Protein AF-A0A813GVD2-F1 (afdb_monomer_lite)

Secondary structure (DSSP, 8-state):
----------------HHHHHHHHHHHTT------------------------------------------------TTTHHHHHHHTTS----------------HHHHHHHHHHHHHHHHHHT-S-HHHHHHHHHHHHHHHHHHHHHHHHHHHHIIIIIIHHHHHHHHHHHHHHHHHHTTT-EEE-TTS-EEEPTT---GGGGGTS-HHHHHHHHT-GGG-HHHHHHHHHHHHHHHHHHHHHHHHHHIIIIIISPB-S-GGGSEEEPSSTT-EEE--B-HHHHHHHIIIIIHHHHHHHHHHHHHHHHHHHHHHHHHHHHHHHHHHHGGG--

pLDDT: mean 77.62, std 21.28, range [33.19, 98.12]

Sequence (333 aa):
MESDDDARCLIQPEAGQADLELAKILHHNSSSKSSSKSSSKSTKSRSKSSKSSSKSSSKSKSSSSNNNNINNNNNNNSYNSKNNELAKILHPDEELDHEAEAFEGSVFTLLMASVVQDLARLTIGTDSKFVRVARLTISMTMVAALMFLQAFLLISVNKLLCESAVERIRELYSDYEVHMYHNHTVQIWTGFQRGIPGYFDATQFNQFGDDDRSLLCQIPLAHVKYISCILVVWTLTCFIELRLIMSQSMQVLVATPTVDSMSQALASTDTPHEVEVVGLTLPVKAVIGLFVLLPRYLVAVSLILLLVYFIFYFTVICSGFIYIAVILSPQCI

Foldseek 3Di:
DDDDDPPPLPPDPDPCPVQVVVVVVVVVPPPDDDDDDDDDDDDDDDDDDDDDDDDDDDDDDDDDDDDDDDDDDDDDCPVVVPVVVVVVVPDPPPVVPPPPPDQDPDLLVVLLVLLLVLQLVCQVVPDDNVVSVVSNVVSLVVLVVVLVVVVVVVVCCVPPVVVVVVVVLQQLVLVVQCQQQVNCWDQGPVRGTHHDPPRGHPVSLVVPDPVSNVVNVPPQVSDPPSVVVVLVVLLVVLVVLVVSLVVVLCCLQPVQAADPDSNPQWDDDPPNPDIDGRHDHPVSNVCCCPSPSVSSVVVSVVSVVVSVVVVVVVCVVVVVVVVVCVVVPPVPD

Structure (mmCIF, N/CA/C/O backbone):
data_AF-A0A813GVD2-F1
#
_entry.id   AF-A0A813GVD2-F1
#
loop_
_atom_site.group_PDB
_atom_site.id
_atom_site.type_symbol
_atom_site.label_atom_id
_atom_site.label_alt_id
_atom_site.label_comp_id
_atom_site.label_asym_id
_atom_site.label_entity_id
_atom_site.label_seq_id
_atom_site.pdbx_PDB_ins_code
_atom_site.Cartn_x
_atom_site.Cartn_y
_atom_site.Cartn_z
_atom_site.occupancy
_atom_site.B_iso_or_equiv
_atom_site.auth_seq_id
_atom_site.auth_comp_id
_atom_site.auth_asym_id
_atom_site.auth_atom_id
_atom_site.pdbx_PDB_model_num
ATOM 1 N N . MET A 1 1 ? 41.729 -22.501 -15.216 1.00 37.75 1 MET A N 1
ATOM 2 C CA . MET A 1 1 ? 41.655 -21.057 -14.904 1.00 37.75 1 MET A CA 1
ATOM 3 C C . MET A 1 1 ? 41.144 -20.443 -16.188 1.00 37.75 1 MET A C 1
ATOM 5 O O . MET A 1 1 ? 41.924 -20.054 -17.040 1.00 37.75 1 MET A O 1
ATOM 9 N N . GLU A 1 2 ? 39.849 -20.629 -16.404 1.00 39.69 2 GLU A N 1
ATOM 10 C CA . GLU A 1 2 ? 39.205 -20.558 -17.713 1.00 39.69 2 GLU A CA 1
ATOM 11 C C . GLU A 1 2 ? 38.073 -19.556 -17.560 1.00 39.69 2 GLU A C 1
ATOM 13 O O . GLU A 1 2 ? 37.236 -19.675 -16.666 1.00 39.69 2 GLU A O 1
ATOM 18 N N . SER A 1 3 ? 38.215 -18.480 -18.317 1.00 49.88 3 SER A N 1
ATOM 19 C CA . SER A 1 3 ? 37.375 -17.301 -18.354 1.00 49.88 3 SER A CA 1
ATOM 20 C C . SER A 1 3 ? 36.251 -17.544 -19.352 1.00 49.88 3 SER A C 1
ATOM 22 O O . SER A 1 3 ? 36.475 -17.384 -20.546 1.00 49.88 3 SER A O 1
ATOM 24 N N . ASP A 1 4 ? 35.077 -17.913 -18.855 1.00 48.28 4 ASP A N 1
ATOM 25 C CA . ASP A 1 4 ? 33.837 -17.979 -19.627 1.00 48.28 4 ASP A CA 1
ATOM 26 C C . ASP A 1 4 ? 32.713 -17.432 -18.748 1.00 48.28 4 ASP A C 1
ATOM 28 O O . ASP A 1 4 ? 32.118 -18.167 -17.974 1.00 48.28 4 ASP A O 1
ATOM 32 N N . ASP A 1 5 ? 32.464 -16.125 -18.836 1.00 42.31 5 ASP A N 1
ATOM 33 C CA . ASP A 1 5 ? 31.239 -15.485 -18.337 1.00 42.31 5 ASP A CA 1
ATOM 34 C C . ASP A 1 5 ? 30.982 -14.187 -19.132 1.00 42.31 5 ASP A C 1
ATOM 36 O O . ASP A 1 5 ? 30.738 -13.109 -18.589 1.00 42.31 5 ASP A O 1
ATOM 40 N N . ASP A 1 6 ? 31.024 -14.284 -20.466 1.00 43.09 6 ASP A N 1
ATOM 41 C CA . ASP A 1 6 ? 30.432 -13.276 -21.350 1.00 43.09 6 ASP A CA 1
ATOM 42 C C . ASP A 1 6 ? 28.908 -13.457 -21.341 1.00 43.09 6 ASP A C 1
ATOM 44 O O . ASP A 1 6 ? 28.297 -14.087 -22.213 1.00 43.09 6 ASP A O 1
ATOM 48 N N . ALA A 1 7 ? 28.275 -12.900 -20.309 1.00 39.91 7 ALA A N 1
ATOM 49 C CA . ALA A 1 7 ? 26.834 -12.732 -20.237 1.00 39.91 7 ALA A CA 1
ATOM 50 C C . ALA A 1 7 ? 26.373 -11.810 -21.380 1.00 39.91 7 ALA A C 1
ATOM 52 O O . ALA A 1 7 ? 26.321 -10.586 -21.259 1.00 39.91 7 ALA A O 1
ATOM 53 N N . ARG A 1 8 ? 26.028 -12.417 -22.521 1.00 38.38 8 ARG A N 1
ATOM 54 C CA . ARG A 1 8 ? 25.359 -11.762 -23.648 1.00 38.38 8 ARG A CA 1
ATOM 55 C C . ARG A 1 8 ? 23.999 -11.220 -23.197 1.00 38.38 8 ARG A C 1
ATOM 57 O O . ARG A 1 8 ? 22.986 -11.912 -23.264 1.00 38.38 8 ARG A O 1
ATOM 64 N N . CYS A 1 9 ? 23.969 -9.959 -22.775 1.00 38.09 9 CYS A N 1
ATOM 65 C CA . CYS A 1 9 ? 22.761 -9.139 -22.702 1.00 38.09 9 CYS A CA 1
ATOM 66 C C . CYS A 1 9 ? 22.293 -8.804 -24.129 1.00 38.09 9 CYS A C 1
ATOM 68 O O . CYS A 1 9 ? 22.505 -7.705 -24.632 1.00 38.09 9 CYS A O 1
ATOM 70 N N . LEU A 1 10 ? 21.669 -9.768 -24.808 1.00 39.69 10 LEU A N 1
ATOM 71 C CA . LEU A 1 10 ? 20.908 -9.514 -26.031 1.00 39.69 10 LEU A CA 1
ATOM 72 C C . LEU A 1 10 ? 19.513 -9.021 -25.638 1.00 39.69 10 LEU A C 1
ATOM 74 O O . LEU A 1 10 ? 18.557 -9.790 -25.574 1.00 39.69 10 LEU A O 1
ATOM 78 N N . ILE A 1 11 ? 19.406 -7.726 -25.348 1.00 42.78 11 ILE A N 1
ATOM 79 C CA . ILE A 1 11 ? 18.119 -7.031 -25.367 1.00 42.78 11 ILE A CA 1
ATOM 80 C C . ILE A 1 11 ? 17.793 -6.807 -26.848 1.00 42.78 11 ILE A C 1
ATOM 82 O O . ILE A 1 11 ? 18.408 -5.963 -27.492 1.00 42.78 11 ILE A O 1
ATOM 86 N N . GLN A 1 12 ? 16.887 -7.608 -27.416 1.00 41.94 12 GLN A N 1
ATOM 87 C CA . GLN A 1 12 ? 16.363 -7.362 -28.763 1.00 41.94 12 GLN A CA 1
ATOM 88 C C . GLN A 1 12 ? 15.388 -6.169 -28.732 1.00 41.94 12 GLN A C 1
ATOM 90 O O . GLN A 1 12 ? 14.408 -6.218 -27.982 1.00 41.94 12 GLN A O 1
ATOM 95 N N . PRO A 1 13 ? 15.605 -5.115 -29.538 1.00 45.34 13 PRO A N 1
ATOM 96 C CA . PRO A 1 13 ? 14.681 -3.995 -29.649 1.00 45.34 13 PRO A CA 1
ATOM 97 C C . PRO A 1 13 ? 13.665 -4.261 -30.775 1.00 45.34 13 PRO A C 1
ATOM 99 O O . PRO A 1 13 ? 13.904 -3.904 -31.920 1.00 45.34 13 PRO A O 1
ATOM 102 N N . GLU A 1 14 ? 12.515 -4.876 -30.477 1.00 50.88 14 GLU A N 1
ATOM 103 C CA . GLU A 1 14 ? 11.427 -5.050 -31.467 1.00 50.88 14 GLU A CA 1
ATOM 104 C C . GLU A 1 14 ? 10.021 -4.784 -30.893 1.00 50.88 14 GLU A C 1
ATOM 106 O O . GLU A 1 14 ? 9.087 -5.565 -31.038 1.00 50.88 14 GLU A O 1
ATOM 111 N N . ALA A 1 15 ? 9.833 -3.628 -30.251 1.00 45.41 15 ALA A N 1
ATOM 112 C CA . ALA A 1 15 ? 8.496 -3.141 -29.874 1.00 45.41 15 ALA A CA 1
ATOM 113 C C . ALA A 1 15 ? 7.948 -2.032 -30.806 1.00 45.41 15 ALA A C 1
ATOM 115 O O . ALA A 1 15 ? 6.896 -1.466 -30.532 1.00 45.41 15 ALA A O 1
ATOM 116 N N . GLY A 1 16 ? 8.643 -1.684 -31.898 1.00 46.75 16 GLY A N 1
ATOM 117 C CA . GLY A 1 16 ? 8.396 -0.432 -32.636 1.00 46.75 16 GLY A CA 1
ATOM 118 C C . GLY A 1 16 ? 7.456 -0.488 -33.847 1.00 46.75 16 GLY A C 1
ATOM 119 O O . GLY A 1 16 ? 7.116 0.562 -34.391 1.00 46.75 16 GLY A O 1
ATOM 120 N N . GLN A 1 17 ? 7.037 -1.665 -34.319 1.00 49.09 17 GLN A N 1
ATOM 121 C CA . GLN A 1 17 ? 6.425 -1.748 -35.655 1.00 49.09 17 GLN A CA 1
ATOM 122 C C . GLN A 1 17 ? 4.948 -1.316 -35.701 1.00 49.09 17 GLN A C 1
ATOM 124 O O . GLN A 1 17 ? 4.494 -0.830 -36.734 1.00 49.09 17 GLN A O 1
ATOM 129 N N . ALA A 1 18 ? 4.222 -1.394 -34.579 1.00 52.88 18 ALA A N 1
ATOM 130 C CA . ALA A 1 18 ? 2.843 -0.901 -34.487 1.00 52.88 18 ALA A CA 1
ATOM 131 C C . ALA A 1 18 ? 2.760 0.638 -34.385 1.00 52.88 18 ALA A C 1
ATOM 133 O O . ALA A 1 18 ? 1.845 1.245 -34.940 1.00 52.88 18 ALA A O 1
ATOM 134 N N . ASP A 1 19 ? 3.745 1.284 -33.753 1.00 52.53 19 ASP A N 1
ATOM 135 C CA . ASP A 1 19 ? 3.788 2.748 -33.615 1.00 52.53 19 ASP A CA 1
ATOM 136 C C . ASP A 1 19 ? 4.267 3.452 -34.901 1.00 52.53 19 ASP A C 1
ATOM 138 O O . ASP A 1 19 ? 3.911 4.606 -35.157 1.00 52.53 19 ASP A O 1
ATOM 142 N N . LEU A 1 20 ? 5.023 2.752 -35.760 1.00 55.00 20 LEU A N 1
ATOM 143 C CA . LEU A 1 20 ? 5.541 3.299 -37.020 1.00 55.00 20 LEU A CA 1
ATOM 144 C C . LEU A 1 20 ? 4.441 3.528 -38.081 1.00 55.00 20 LEU A C 1
ATOM 146 O O . LEU A 1 20 ? 4.529 4.477 -38.863 1.00 55.00 20 LEU A O 1
ATOM 150 N N . GLU A 1 21 ? 3.386 2.705 -38.098 1.00 61.41 21 GLU A N 1
ATOM 151 C CA . GLU A 1 21 ? 2.210 2.896 -38.969 1.00 61.41 21 GLU A CA 1
ATOM 152 C C . GLU A 1 21 ? 1.372 4.111 -38.527 1.00 61.41 21 GLU A C 1
ATOM 154 O O . GLU A 1 21 ? 0.953 4.916 -39.363 1.00 61.41 21 GLU A O 1
ATOM 159 N N . LEU A 1 22 ? 1.215 4.335 -37.216 1.00 56.50 22 LEU A N 1
ATOM 160 C CA . LEU A 1 22 ? 0.490 5.500 -36.693 1.00 56.50 22 LEU A CA 1
ATOM 161 C C . LEU A 1 22 ? 1.243 6.822 -36.936 1.00 56.50 22 LEU A C 1
ATOM 163 O O . LEU A 1 22 ? 0.625 7.851 -37.227 1.00 56.50 22 LEU A O 1
ATOM 167 N N . ALA A 1 23 ? 2.578 6.801 -36.876 1.00 57.56 23 ALA A N 1
ATOM 168 C CA . ALA A 1 23 ? 3.413 7.973 -37.140 1.00 57.56 23 ALA A CA 1
ATOM 169 C C . ALA A 1 23 ? 3.360 8.429 -38.613 1.00 57.56 23 ALA A C 1
ATOM 171 O O . ALA A 1 23 ? 3.368 9.635 -38.883 1.00 57.56 23 ALA A O 1
ATOM 172 N N . LYS A 1 24 ? 3.228 7.498 -39.573 1.00 67.44 24 LYS A N 1
ATOM 173 C CA . LYS A 1 24 ? 3.061 7.835 -41.002 1.00 67.44 24 LYS A CA 1
ATOM 174 C C . LYS A 1 24 ? 1.740 8.555 -41.286 1.00 67.44 24 LYS A C 1
ATOM 176 O O . LYS A 1 24 ? 1.717 9.466 -42.112 1.00 67.44 24 LYS A O 1
ATOM 181 N N . ILE A 1 25 ? 0.666 8.207 -40.574 1.00 61.88 25 ILE A N 1
ATOM 182 C CA . ILE A 1 25 ? -0.648 8.856 -40.727 1.00 61.88 25 ILE A CA 1
ATOM 183 C C . ILE A 1 25 ? -0.626 10.289 -40.166 1.00 61.88 25 ILE A C 1
ATOM 185 O O . ILE A 1 25 ? -1.239 11.192 -40.737 1.00 61.88 25 ILE A O 1
ATOM 189 N N . LEU A 1 26 ? 0.126 10.538 -39.090 1.00 53.72 26 LEU A N 1
ATOM 190 C CA . LEU A 1 26 ? 0.212 11.866 -38.471 1.00 53.72 26 LEU A CA 1
ATOM 191 C C . LEU A 1 26 ? 1.146 12.833 -39.217 1.00 53.72 26 LEU A C 1
ATOM 193 O O . LEU A 1 26 ? 0.861 14.031 -39.265 1.00 53.72 26 LEU A O 1
ATOM 197 N N . HIS A 1 27 ? 2.208 12.340 -39.863 1.00 54.53 27 HIS A N 1
ATOM 198 C CA . HIS A 1 27 ? 3.141 13.192 -40.614 1.00 54.53 27 HIS A CA 1
ATOM 199 C C . HIS A 1 27 ? 2.547 13.806 -41.893 1.00 54.53 27 HIS A C 1
ATOM 201 O O . HIS A 1 27 ? 3.009 14.860 -42.329 1.00 54.53 27 HIS A O 1
ATOM 207 N N . HIS A 1 28 ? 1.491 13.219 -42.468 1.00 56.12 28 HIS A N 1
ATOM 208 C CA . HIS A 1 28 ? 0.807 13.814 -43.623 1.00 56.12 28 HIS A CA 1
ATOM 209 C C . HIS A 1 28 ? -0.047 15.046 -43.243 1.00 56.12 28 HIS A C 1
ATOM 211 O O . HIS A 1 28 ? -0.393 15.848 -44.109 1.00 56.12 28 HIS A O 1
ATOM 217 N N . ASN A 1 29 ? -0.351 15.252 -41.955 1.00 50.03 29 ASN A N 1
ATOM 218 C CA . ASN A 1 29 ? -1.215 16.348 -41.493 1.00 50.03 29 ASN A CA 1
ATOM 219 C C . ASN A 1 29 ? -0.472 17.533 -40.849 1.00 50.03 29 ASN A C 1
ATOM 221 O O . ASN A 1 29 ? -1.095 18.557 -40.580 1.00 50.03 29 ASN A O 1
ATOM 225 N N . SER A 1 30 ? 0.841 17.444 -40.608 1.00 47.41 30 SER A N 1
ATOM 226 C CA . SER A 1 30 ? 1.585 18.457 -39.836 1.00 47.41 30 SER A CA 1
ATOM 227 C C . SER A 1 30 ? 2.468 19.406 -40.664 1.00 47.41 30 SER A C 1
ATOM 229 O O . SER A 1 30 ? 3.090 20.302 -40.095 1.00 47.41 30 SER A O 1
ATOM 231 N N . SER A 1 31 ? 2.467 19.318 -42.002 1.00 43.97 31 SER A N 1
ATOM 232 C CA . SER A 1 31 ? 3.262 20.190 -42.898 1.00 43.97 31 SER A CA 1
ATOM 233 C C . SER A 1 31 ? 2.777 21.657 -42.990 1.00 43.97 31 SER A C 1
ATOM 235 O O . SER A 1 31 ? 3.039 22.355 -43.972 1.00 43.97 31 SER A O 1
ATOM 237 N N . SER A 1 32 ? 2.092 22.177 -41.974 1.00 44.72 32 SER A N 1
ATOM 238 C CA . SER A 1 32 ? 1.684 23.581 -41.922 1.00 44.72 32 SER A CA 1
ATOM 239 C C . SER A 1 32 ? 1.695 24.121 -40.492 1.00 44.72 32 SER A C 1
ATOM 241 O O . SER A 1 32 ? 0.634 24.276 -39.892 1.00 44.72 32 SER A O 1
ATOM 243 N N . LYS A 1 33 ? 2.882 24.416 -39.939 1.00 41.75 33 LYS A N 1
ATOM 244 C CA . LYS A 1 33 ? 3.126 25.610 -39.097 1.00 41.75 33 LYS A CA 1
ATOM 245 C C . LYS A 1 33 ? 4.578 25.706 -38.608 1.00 41.75 33 LYS A C 1
ATOM 247 O O . LYS A 1 33 ? 5.023 25.035 -37.689 1.00 41.75 33 LYS A O 1
ATOM 252 N N . SER A 1 34 ? 5.266 26.612 -39.286 1.00 39.19 34 SER A N 1
ATOM 253 C CA . SER A 1 34 ? 6.394 27.462 -38.900 1.00 39.19 34 SER A CA 1
ATOM 254 C C . SER A 1 34 ? 6.743 27.636 -37.405 1.00 39.19 34 SER A C 1
ATOM 256 O O . SER A 1 34 ? 5.933 28.115 -36.617 1.00 39.19 34 SER A O 1
ATOM 258 N N . SER A 1 35 ? 8.030 27.401 -37.120 1.00 37.53 35 SER A N 1
ATOM 259 C CA . SER A 1 35 ? 9.018 28.287 -36.466 1.00 37.53 35 SER A CA 1
ATOM 260 C C . SER A 1 35 ? 8.677 29.051 -35.173 1.00 37.53 35 SER A C 1
ATOM 262 O O . SER A 1 35 ? 7.920 30.016 -35.212 1.00 37.53 35 SER A O 1
ATOM 264 N N . SER A 1 36 ? 9.477 28.823 -34.120 1.00 35.72 36 SER A N 1
ATOM 265 C CA . SER A 1 36 ? 10.094 29.911 -33.332 1.00 35.72 36 SER A CA 1
ATOM 266 C C . SER A 1 36 ? 11.181 29.420 -32.360 1.00 35.72 36 SER A C 1
ATOM 268 O O . SER A 1 36 ? 10.996 28.455 -31.628 1.00 35.72 36 SER A O 1
ATOM 270 N N . LYS A 1 37 ? 12.302 30.153 -32.372 1.00 38.53 37 LYS A N 1
ATOM 271 C CA . LYS A 1 37 ? 13.500 30.122 -31.508 1.00 38.53 37 LYS A CA 1
ATOM 272 C C . LYS A 1 37 ? 13.218 30.330 -30.008 1.00 38.53 37 LYS A C 1
ATOM 274 O O . LYS A 1 37 ? 12.358 31.139 -29.679 1.00 38.53 37 LYS A O 1
ATOM 279 N N . SER A 1 38 ? 14.088 29.791 -29.139 1.00 33.88 38 SER A N 1
ATOM 280 C CA . SER A 1 38 ? 14.807 30.470 -28.015 1.00 33.88 38 SER A CA 1
ATOM 281 C C . SER A 1 38 ? 15.305 29.413 -26.999 1.00 33.88 38 SER A C 1
ATOM 283 O O . SER A 1 38 ? 14.555 28.518 -26.652 1.00 33.88 38 SER A O 1
ATOM 285 N N . SER A 1 39 ? 16.596 29.274 -26.663 1.00 33.94 39 SER A N 1
ATOM 286 C CA . SER A 1 39 ? 17.553 30.158 -25.958 1.00 33.94 39 SER A CA 1
ATOM 287 C C . SER A 1 39 ? 17.473 30.107 -24.417 1.00 33.94 39 SER A C 1
ATOM 289 O O . SER A 1 39 ? 16.585 30.718 -23.831 1.00 33.94 39 SER A O 1
ATOM 291 N N . SER A 1 40 ? 18.558 29.587 -23.807 1.00 33.19 40 SER A N 1
ATOM 292 C CA . SER A 1 40 ? 19.094 29.846 -22.442 1.00 33.19 40 SER A CA 1
ATOM 293 C C . SER A 1 40 ? 18.323 29.216 -21.258 1.00 33.19 40 SER A C 1
ATOM 295 O O . SER A 1 40 ? 17.121 29.058 -21.340 1.00 33.19 40 SER A O 1
ATOM 297 N N . LYS A 1 41 ? 18.895 28.828 -20.106 1.00 35.16 41 LYS A N 1
ATOM 298 C CA . LYS A 1 41 ? 20.126 29.243 -19.416 1.00 35.16 41 LYS A CA 1
ATOM 299 C C . LYS A 1 41 ? 20.417 28.256 -18.265 1.00 35.16 41 LYS A C 1
ATOM 301 O O . LYS A 1 41 ? 19.510 27.838 -17.555 1.00 35.16 41 LYS A O 1
ATOM 306 N N . SER A 1 42 ? 21.695 27.946 -18.075 1.00 38.41 42 SER A N 1
ATOM 307 C CA . SER A 1 42 ? 22.280 27.197 -16.953 1.00 38.41 42 SER A CA 1
ATOM 308 C C . SER A 1 42 ? 22.217 27.991 -15.637 1.00 38.41 42 SER A C 1
ATOM 310 O O . SER A 1 42 ? 22.575 29.171 -15.626 1.00 38.41 42 SER A O 1
ATOM 312 N N . THR A 1 43 ? 21.851 27.343 -14.520 1.00 34.84 43 THR A N 1
ATOM 313 C CA . THR A 1 43 ? 22.165 27.861 -13.175 1.00 34.84 43 THR A CA 1
ATOM 314 C C . THR A 1 43 ? 22.450 26.743 -12.173 1.00 34.84 43 THR A C 1
ATOM 316 O O . THR A 1 43 ? 21.767 25.729 -12.113 1.00 34.84 43 THR A O 1
ATOM 319 N N . LYS A 1 44 ? 23.512 26.975 -11.401 1.00 42.78 44 LYS A N 1
ATOM 320 C CA . LYS A 1 44 ? 24.249 26.082 -10.505 1.00 42.78 44 LYS A CA 1
ATOM 321 C C . LYS A 1 44 ? 24.002 26.536 -9.059 1.00 42.78 44 LYS A C 1
ATOM 323 O O . LYS A 1 44 ? 24.236 27.704 -8.757 1.00 42.78 44 LYS A O 1
ATOM 328 N N . SER A 1 45 ? 23.604 25.643 -8.153 1.00 37.00 45 SER A N 1
ATOM 329 C CA . SER A 1 45 ? 23.511 25.912 -6.700 1.00 37.00 45 SER A CA 1
ATOM 330 C C . SER A 1 45 ? 23.738 24.605 -5.927 1.00 37.00 45 SER A C 1
ATOM 332 O O . SER A 1 45 ? 22.941 23.686 -6.041 1.00 37.00 45 SER A O 1
ATOM 334 N N . ARG A 1 46 ? 24.922 24.356 -5.352 1.00 36.62 46 ARG A N 1
ATOM 335 C CA . ARG A 1 46 ? 25.451 24.801 -4.040 1.00 36.62 46 ARG A CA 1
ATOM 336 C C . ARG A 1 46 ? 24.691 24.196 -2.847 1.00 36.62 46 ARG A C 1
ATOM 338 O O . ARG A 1 46 ? 23.777 24.806 -2.307 1.00 36.62 46 ARG A O 1
ATOM 345 N N . SER A 1 47 ? 25.147 23.024 -2.409 1.00 35.03 47 SER A N 1
ATOM 346 C CA . SER A 1 47 ? 24.775 22.365 -1.155 1.00 35.03 47 SER A CA 1
ATOM 347 C C . SER A 1 47 ? 25.548 22.957 0.035 1.00 35.03 47 SER A C 1
ATOM 349 O O . SER A 1 47 ? 26.750 23.215 -0.040 1.00 35.03 47 SER A O 1
ATOM 351 N N . LYS A 1 48 ? 24.846 23.190 1.151 1.00 42.44 48 LYS A N 1
ATOM 352 C CA . LYS A 1 48 ? 25.419 23.475 2.476 1.00 42.44 48 LYS A CA 1
ATOM 353 C C . LYS A 1 48 ? 24.989 22.359 3.425 1.00 42.44 48 LYS A C 1
ATOM 355 O O . LYS A 1 48 ? 23.799 22.132 3.602 1.00 42.44 48 LYS A O 1
ATOM 360 N N . SER A 1 49 ? 25.969 21.696 4.033 1.00 37.06 49 SER A N 1
ATOM 361 C CA . SER A 1 49 ? 25.780 20.764 5.143 1.00 37.06 49 SER A CA 1
ATOM 362 C C . SER A 1 49 ? 25.634 21.526 6.460 1.00 37.06 49 SER A C 1
ATOM 364 O O . SER A 1 49 ? 26.427 22.435 6.721 1.00 37.06 49 SER A O 1
ATOM 366 N N . SER A 1 50 ? 24.733 21.093 7.338 1.00 38.44 50 SER A N 1
ATOM 367 C CA . SER A 1 50 ? 24.738 21.497 8.747 1.00 38.44 50 SER A CA 1
ATOM 368 C C . SER A 1 50 ? 24.407 20.323 9.669 1.00 38.44 50 SER A C 1
ATOM 370 O O . SER A 1 50 ? 23.343 19.719 9.584 1.00 38.44 50 SER A O 1
ATOM 372 N N . LYS A 1 51 ? 25.386 20.052 10.537 1.00 40.34 51 LYS A N 1
ATOM 373 C CA . LYS A 1 51 ? 25.401 19.259 11.776 1.00 40.34 51 LYS A CA 1
ATOM 374 C C . LYS A 1 51 ? 24.348 19.700 12.807 1.00 40.34 51 LYS A C 1
ATOM 376 O O . LYS A 1 51 ? 24.235 20.899 13.037 1.00 40.34 51 LYS A O 1
ATOM 381 N N . SER A 1 52 ? 23.802 18.732 13.551 1.00 36.22 52 SER A N 1
ATOM 382 C CA . SER A 1 52 ? 23.614 18.700 15.030 1.00 36.22 52 SER A CA 1
ATOM 383 C C . SER A 1 52 ? 22.797 17.432 15.374 1.00 36.22 52 SER A C 1
ATOM 385 O O . SER A 1 52 ? 21.873 17.108 14.644 1.00 36.22 52 SER A O 1
ATOM 387 N N . SER A 1 53 ? 23.117 16.501 16.285 1.00 38.62 53 SER A N 1
ATOM 388 C CA . SER A 1 53 ? 23.634 16.457 17.669 1.00 38.62 53 SER A CA 1
ATOM 389 C C . SER A 1 53 ? 22.617 16.813 18.768 1.00 38.62 53 SER A C 1
ATOM 391 O O . SER A 1 53 ? 22.422 17.990 19.054 1.00 38.62 53 SER A O 1
ATOM 393 N N . SER A 1 54 ? 22.036 15.791 19.416 1.00 35.34 54 SER A N 1
ATOM 394 C CA . SER A 1 54 ? 21.596 15.688 20.840 1.00 35.34 54 SER A CA 1
ATOM 395 C C . SER A 1 54 ? 20.692 14.438 20.952 1.00 35.34 54 SER A C 1
ATOM 397 O O . SER A 1 54 ? 19.751 14.314 20.186 1.00 35.34 54 SER A O 1
ATOM 399 N N . LYS A 1 55 ? 21.001 13.338 21.658 1.00 40.50 55 LYS A N 1
ATOM 400 C CA . LYS A 1 55 ? 21.221 13.083 23.100 1.00 40.50 55 LYS A CA 1
ATOM 401 C C . LYS A 1 55 ? 20.123 13.647 24.012 1.00 40.50 55 LYS A C 1
ATOM 403 O O . LYS A 1 55 ? 20.216 14.792 24.435 1.00 40.50 55 LYS A O 1
ATOM 408 N N . SER A 1 56 ? 19.196 12.787 24.434 1.00 37.59 56 SER A N 1
ATOM 409 C CA . SER A 1 56 ? 18.599 12.857 25.771 1.00 37.59 56 SER A CA 1
ATOM 410 C C . SER A 1 56 ? 18.058 11.493 26.212 1.00 37.59 56 SER A C 1
ATOM 412 O O . SER A 1 56 ? 17.404 10.759 25.482 1.00 37.59 56 SER A O 1
ATOM 414 N N . SER A 1 57 ? 18.447 11.156 27.431 1.00 41.78 57 SER A N 1
ATOM 415 C CA . SER A 1 57 ? 18.119 9.986 28.229 1.00 41.78 57 SER A CA 1
ATOM 416 C C . SER A 1 57 ? 16.956 10.300 29.165 1.00 41.78 57 SER A C 1
ATOM 418 O O . SER A 1 57 ? 16.961 11.374 29.769 1.00 41.78 57 SER A O 1
ATOM 420 N N . SER A 1 58 ? 16.072 9.345 29.436 1.00 37.97 58 SER A N 1
ATOM 421 C CA . SER A 1 58 ? 15.280 9.366 30.668 1.00 37.97 58 SER A CA 1
ATOM 422 C C . SER A 1 58 ? 14.960 7.953 31.149 1.00 37.97 58 SER A C 1
ATOM 424 O O . SER A 1 58 ? 14.704 7.025 30.391 1.00 37.97 58 SER A O 1
ATOM 426 N N . LYS A 1 59 ? 15.102 7.824 32.463 1.00 43.28 59 LYS A N 1
ATOM 427 C CA . LYS A 1 59 ? 15.161 6.637 33.306 1.00 43.28 59 LYS A CA 1
ATOM 428 C C . LYS A 1 59 ? 14.037 6.826 34.318 1.00 43.28 59 LYS A C 1
ATOM 430 O O . LYS A 1 59 ? 14.031 7.859 34.984 1.00 43.28 59 LYS A O 1
ATOM 435 N N . SER A 1 60 ? 13.134 5.866 34.477 1.00 37.31 60 SER A N 1
ATOM 436 C CA . SER A 1 60 ? 12.137 5.886 35.555 1.00 37.31 60 SER A CA 1
ATOM 437 C C . SER A 1 60 ? 12.032 4.508 36.206 1.00 37.31 60 SER A C 1
ATOM 439 O O . SER A 1 60 ? 11.828 3.487 35.559 1.00 37.31 60 SER A O 1
ATOM 441 N N . LYS A 1 61 ? 12.283 4.528 37.517 1.00 46.12 61 LYS A N 1
ATOM 442 C CA . LYS A 1 61 ? 12.165 3.455 38.508 1.00 46.12 61 LYS A CA 1
ATOM 443 C C . LYS A 1 61 ? 10.792 3.535 39.193 1.00 46.12 61 LYS A C 1
ATOM 445 O O . LYS A 1 61 ? 10.177 4.594 39.147 1.00 46.12 61 LYS A O 1
ATOM 450 N N . SER A 1 62 ? 10.528 2.494 39.996 1.00 36.41 62 SER A N 1
ATOM 451 C CA . SER A 1 62 ? 9.619 2.401 41.160 1.00 36.41 62 SER A CA 1
ATOM 452 C C . SER A 1 62 ? 8.242 1.792 40.840 1.00 36.41 62 SER A C 1
ATOM 454 O O . SER A 1 62 ? 7.688 2.065 39.789 1.00 36.41 62 SER A O 1
ATOM 456 N N . SER A 1 63 ? 7.614 0.956 41.673 1.00 38.50 63 SER A N 1
ATOM 457 C CA . SER A 1 63 ? 7.882 0.541 43.062 1.00 38.50 63 SER A CA 1
ATOM 458 C C . SER A 1 63 ? 6.871 -0.540 43.486 1.00 38.50 63 SER A C 1
ATOM 460 O O . SER A 1 63 ? 5.735 -0.532 43.026 1.00 38.50 63 SER A O 1
ATOM 462 N N . SER A 1 64 ? 7.297 -1.410 44.406 1.00 42.97 64 SER A N 1
ATOM 463 C CA . SER A 1 64 ? 6.529 -2.434 45.132 1.00 42.97 64 SER A CA 1
ATOM 464 C C . SER A 1 64 ? 5.424 -1.908 46.065 1.00 42.97 64 SER A C 1
ATOM 466 O O . SER A 1 64 ? 5.575 -0.836 46.647 1.00 42.97 64 SER A O 1
ATOM 468 N N . SER A 1 65 ? 4.412 -2.749 46.327 1.00 44.19 65 SER A N 1
ATOM 469 C CA . SER A 1 65 ? 3.713 -2.994 47.620 1.00 44.19 65 SER A CA 1
ATOM 470 C C . SER A 1 65 ? 2.719 -4.148 47.376 1.00 44.19 65 SER A C 1
ATOM 472 O O . SER A 1 65 ? 1.911 -4.034 46.467 1.00 44.19 65 SER A O 1
ATOM 474 N N . ASN A 1 66 ? 2.839 -5.365 47.919 1.00 43.22 66 ASN A N 1
ATOM 475 C CA . ASN A 1 66 ? 2.823 -5.845 49.310 1.00 43.22 66 ASN A CA 1
ATOM 476 C C . ASN A 1 66 ? 1.485 -5.588 50.038 1.00 43.22 66 ASN A C 1
ATOM 478 O O . ASN A 1 66 ? 1.271 -4.478 50.515 1.00 43.22 66 ASN A O 1
ATOM 482 N N . ASN A 1 67 ? 0.623 -6.614 50.162 1.00 40.78 67 ASN A N 1
ATOM 483 C CA . ASN A 1 67 ? -0.073 -6.916 51.422 1.00 40.78 67 ASN A CA 1
ATOM 484 C C . ASN A 1 67 ? -0.790 -8.281 51.448 1.00 40.78 67 ASN A C 1
ATOM 486 O O . ASN A 1 67 ? -1.490 -8.666 50.517 1.00 40.78 67 ASN A O 1
ATOM 490 N N . ASN A 1 68 ? -0.598 -8.955 52.583 1.00 50.22 68 ASN A N 1
ATOM 491 C CA . ASN A 1 68 ? -1.133 -10.246 53.018 1.00 50.22 68 ASN A CA 1
ATOM 492 C C . ASN A 1 68 ? -2.538 -10.124 53.646 1.00 50.22 68 ASN A C 1
ATOM 494 O O . ASN A 1 68 ? -2.796 -9.130 54.322 1.00 50.22 68 ASN A O 1
ATOM 498 N N . ASN A 1 69 ? -3.370 -11.173 53.538 1.00 42.81 69 ASN A N 1
ATOM 499 C CA . ASN A 1 69 ? -4.186 -11.783 54.622 1.00 42.81 69 ASN A CA 1
ATOM 500 C C . ASN A 1 69 ? -5.079 -12.894 54.026 1.00 42.81 69 ASN A C 1
ATOM 502 O O . ASN A 1 69 ? -5.887 -12.619 53.150 1.00 42.81 69 ASN A O 1
ATOM 506 N N . ILE A 1 70 ? -4.848 -14.183 54.301 1.00 50.16 70 ILE A N 1
ATOM 507 C CA . ILE A 1 70 ? -5.371 -14.978 55.437 1.00 50.16 70 ILE A CA 1
ATOM 508 C C . ILE A 1 70 ? -6.890 -14.819 55.642 1.00 50.16 70 ILE A C 1
ATOM 510 O O . ILE A 1 70 ? -7.321 -13.853 56.263 1.00 50.16 70 ILE A O 1
ATOM 514 N N . ASN A 1 71 ? -7.684 -15.829 55.253 1.00 43.09 71 ASN A N 1
ATOM 515 C CA . ASN A 1 71 ? -8.458 -16.584 56.247 1.00 43.09 71 ASN A CA 1
ATOM 516 C C . ASN A 1 71 ? -9.053 -17.902 55.730 1.00 43.09 71 ASN A C 1
ATOM 518 O O . ASN A 1 71 ? -9.648 -17.982 54.661 1.00 43.09 71 ASN A O 1
ATOM 522 N N . ASN A 1 72 ? -8.891 -18.910 56.586 1.00 47.03 72 ASN A N 1
ATOM 523 C CA . ASN A 1 72 ? -9.499 -20.231 56.565 1.00 47.03 72 ASN A CA 1
ATOM 524 C C . ASN A 1 72 ? -11.023 -20.177 56.400 1.00 47.03 72 ASN A C 1
ATOM 526 O O . ASN A 1 72 ? -11.691 -19.471 57.154 1.00 47.03 72 ASN A O 1
ATOM 530 N N . ASN A 1 73 ? -11.579 -21.068 55.576 1.00 42.75 73 ASN A N 1
ATOM 531 C CA . ASN A 1 73 ? -12.761 -21.797 56.019 1.00 42.75 73 ASN A CA 1
ATOM 532 C C . ASN A 1 73 ? -12.818 -23.207 55.434 1.00 42.75 73 ASN A C 1
ATOM 534 O O . ASN A 1 73 ? -12.739 -23.433 54.230 1.00 42.75 73 ASN A O 1
ATOM 538 N N . ASN A 1 74 ? -12.898 -24.140 56.371 1.00 47.28 74 ASN A N 1
ATOM 539 C CA . ASN A 1 74 ? -12.763 -25.571 56.218 1.00 47.28 74 ASN A CA 1
ATOM 540 C C . ASN A 1 74 ? -14.152 -26.210 56.093 1.00 47.28 74 ASN A C 1
ATOM 542 O O . ASN A 1 74 ? -15.110 -25.722 56.687 1.00 47.28 74 ASN A O 1
ATOM 546 N N . ASN A 1 75 ? -14.177 -27.376 55.446 1.00 49.47 75 ASN A N 1
ATOM 547 C CA . ASN A 1 75 ? -15.141 -28.464 55.627 1.00 49.47 75 ASN A CA 1
ATOM 548 C C . ASN A 1 75 ? -16.609 -28.191 55.275 1.00 49.47 75 ASN A C 1
ATOM 550 O O . ASN A 1 75 ? -17.343 -27.692 56.118 1.00 49.47 75 ASN A O 1
ATOM 554 N N . ASN A 1 76 ? -17.043 -28.644 54.082 1.00 48.47 76 ASN A N 1
ATOM 555 C CA . ASN A 1 76 ? -18.363 -29.286 53.874 1.00 48.47 76 ASN A CA 1
ATOM 556 C C . ASN A 1 76 ? -18.626 -29.910 52.470 1.00 48.47 76 ASN A C 1
ATOM 558 O O . ASN A 1 76 ? -19.782 -30.106 52.118 1.00 48.47 76 ASN A O 1
ATOM 562 N N . ASN A 1 77 ? -17.622 -30.294 51.660 1.00 51.84 77 ASN A N 1
ATOM 563 C CA . ASN A 1 77 ? -17.879 -30.664 50.243 1.00 51.84 77 ASN A CA 1
ATOM 564 C C . ASN A 1 77 ? -17.659 -32.133 49.818 1.00 51.84 77 ASN A C 1
ATOM 566 O O . ASN A 1 77 ? -17.737 -32.438 48.630 1.00 51.84 77 ASN A O 1
ATOM 570 N N . SER A 1 78 ? -17.457 -33.081 50.738 1.00 49.12 78 SER A N 1
ATOM 571 C CA . SER A 1 78 ? -17.071 -34.457 50.349 1.00 49.12 78 SER A CA 1
ATOM 572 C C . SER A 1 78 ? -18.180 -35.285 49.657 1.00 49.12 78 SER A C 1
ATOM 574 O O . SER A 1 78 ? -17.879 -36.212 48.908 1.00 49.12 78 SER A O 1
ATOM 576 N N . TYR A 1 79 ? -19.465 -34.938 49.816 1.00 50.38 79 TYR A N 1
ATOM 577 C CA . TYR A 1 79 ? -20.577 -35.701 49.215 1.00 50.38 79 TYR A CA 1
ATOM 578 C C . TYR A 1 79 ? -21.099 -35.160 47.870 1.00 50.38 79 TYR A C 1
ATOM 580 O O . TYR A 1 79 ? -21.784 -35.892 47.161 1.00 50.38 79 TYR A O 1
ATOM 588 N N . ASN A 1 80 ? -20.710 -33.946 47.454 1.00 51.69 80 ASN A N 1
ATOM 589 C CA . ASN A 1 80 ? -21.044 -33.409 46.121 1.00 51.69 80 ASN A CA 1
ATOM 590 C C . ASN A 1 80 ? -20.025 -33.790 45.029 1.00 51.69 80 ASN A C 1
ATOM 592 O O . ASN A 1 80 ? -20.286 -33.586 43.846 1.00 51.69 80 ASN A O 1
ATOM 596 N N . SER A 1 81 ? -18.885 -34.385 45.400 1.00 53.06 81 SER A N 1
ATOM 597 C CA . SER A 1 81 ? -17.806 -34.707 44.455 1.00 53.06 81 SER A CA 1
ATOM 598 C C . SER A 1 81 ? -18.164 -35.824 43.467 1.00 53.06 81 SER A C 1
ATOM 600 O O . SER A 1 81 ? -17.723 -35.774 42.327 1.00 53.06 81 SER A O 1
ATOM 602 N N . LYS A 1 82 ? -18.975 -36.815 43.866 1.00 55.72 82 LYS A N 1
ATOM 603 C CA . LYS A 1 82 ? -19.263 -37.995 43.022 1.00 55.72 82 LYS A CA 1
ATOM 604 C C . LYS A 1 82 ? -20.402 -37.787 42.016 1.00 55.72 82 LYS A C 1
ATOM 606 O O . LYS A 1 82 ? -20.410 -38.429 40.973 1.00 55.72 82 LYS A O 1
ATOM 611 N N . ASN A 1 83 ? -21.329 -36.865 42.286 1.00 56.09 83 ASN A N 1
ATOM 612 C CA . ASN A 1 83 ? -22.423 -36.550 41.356 1.00 56.09 83 ASN A CA 1
ATOM 613 C C . ASN A 1 83 ? -21.995 -35.544 40.272 1.00 56.09 83 ASN A C 1
ATOM 615 O O . ASN A 1 83 ? -22.490 -35.623 39.150 1.00 56.09 83 ASN A O 1
ATOM 619 N N . ASN A 1 84 ? -21.026 -34.667 40.562 1.00 56.75 84 ASN A N 1
ATOM 620 C CA . ASN A 1 84 ? -20.405 -33.812 39.543 1.00 56.75 84 ASN A CA 1
ATOM 621 C C . ASN A 1 84 ? -19.508 -34.599 38.578 1.00 56.75 84 ASN A C 1
ATOM 623 O O . ASN A 1 84 ? -19.398 -34.234 37.414 1.00 56.75 84 ASN A O 1
ATOM 627 N N . GLU A 1 85 ? -18.903 -35.698 39.030 1.00 61.50 85 GLU A N 1
ATOM 628 C CA . GLU A 1 85 ? -18.073 -36.551 38.175 1.00 61.50 85 GLU A CA 1
ATOM 629 C C . GLU A 1 85 ? -18.918 -37.327 37.150 1.00 61.50 85 GLU A C 1
ATOM 631 O O . GLU A 1 85 ? -18.517 -37.465 36.000 1.00 61.50 85 GLU A O 1
ATOM 636 N N . LEU A 1 86 ? -20.134 -37.750 37.525 1.00 61.59 86 LEU A N 1
ATOM 637 C CA . LEU A 1 86 ? -21.046 -38.465 36.625 1.00 61.59 86 LEU A CA 1
ATOM 638 C C . LEU A 1 86 ? -21.749 -37.536 35.618 1.00 61.59 86 LEU A C 1
ATOM 640 O O . LEU A 1 86 ? -21.983 -37.936 34.480 1.00 61.59 86 LEU A O 1
ATOM 644 N N . ALA A 1 87 ? -22.036 -36.285 35.998 1.00 58.53 87 ALA A N 1
ATOM 645 C CA . ALA A 1 87 ? -22.552 -35.271 35.073 1.00 58.53 87 ALA A CA 1
ATOM 646 C C . ALA A 1 87 ? -21.502 -34.848 34.027 1.00 58.53 87 ALA A C 1
ATOM 648 O O . ALA A 1 87 ? -21.854 -34.572 32.883 1.00 58.53 87 ALA A O 1
ATOM 649 N N . LYS A 1 88 ? -20.211 -34.884 34.383 1.00 57.41 88 LYS A N 1
ATOM 650 C CA . LYS A 1 88 ? -19.094 -34.580 33.474 1.00 57.41 88 LYS A CA 1
ATOM 651 C C . LYS A 1 88 ? -18.852 -35.660 32.406 1.00 57.41 88 LYS A C 1
ATOM 653 O O . LYS A 1 88 ? -18.177 -35.397 31.422 1.00 57.41 88 LYS A O 1
ATOM 658 N N . ILE A 1 89 ? -19.406 -36.864 32.580 1.00 62.88 89 ILE A N 1
ATOM 659 C CA . ILE A 1 89 ? -19.278 -37.97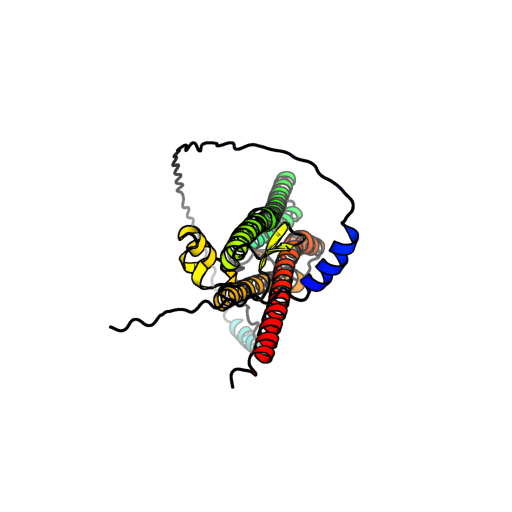7 31.620 1.00 62.88 89 ILE A CA 1
ATOM 660 C C . ILE A 1 89 ? -20.401 -37.953 30.566 1.00 62.88 89 ILE A C 1
ATOM 662 O O . ILE A 1 89 ? -20.241 -38.529 29.492 1.00 62.88 89 ILE A O 1
ATOM 666 N N . LEU A 1 90 ? -21.535 -37.289 30.837 1.00 64.38 90 LEU A N 1
ATOM 667 C CA . LEU A 1 90 ? -22.721 -37.361 29.970 1.00 64.38 90 LEU A CA 1
ATOM 668 C C . LEU A 1 90 ? -22.828 -36.240 28.920 1.00 64.38 90 LEU A C 1
ATOM 670 O O . LEU A 1 90 ? -23.710 -36.307 28.070 1.00 64.38 90 LEU A O 1
ATOM 674 N N . HIS A 1 91 ? -21.923 -35.259 28.935 1.00 58.47 91 HIS A N 1
ATOM 675 C CA . HIS A 1 91 ? -21.762 -34.273 27.865 1.00 58.47 91 HIS A CA 1
ATOM 676 C C . HIS A 1 91 ? -20.301 -34.261 27.400 1.00 58.47 91 HIS A C 1
ATOM 678 O O . HIS A 1 91 ? -19.509 -33.471 27.905 1.00 58.47 91 HIS A O 1
ATOM 684 N N . PRO A 1 92 ? -19.914 -35.120 26.437 1.00 57.16 92 PRO A N 1
ATOM 685 C CA . PRO A 1 92 ? -18.662 -34.985 25.704 1.00 57.16 92 PRO A CA 1
ATOM 686 C C . PRO A 1 92 ? -18.814 -33.912 24.614 1.00 57.16 92 PRO A C 1
ATOM 688 O O . PRO A 1 92 ? -18.301 -34.060 23.507 1.00 57.16 92 PRO A O 1
ATOM 691 N N . ASP A 1 93 ? -19.533 -32.834 24.926 1.00 55.41 93 ASP A N 1
ATOM 692 C CA . ASP A 1 93 ? -19.289 -31.552 24.298 1.00 55.41 93 ASP A CA 1
ATOM 693 C C . ASP A 1 93 ? -18.019 -31.073 24.999 1.00 55.41 93 ASP A C 1
ATOM 695 O O . ASP A 1 93 ? -18.068 -30.346 25.988 1.00 55.41 93 ASP A O 1
ATOM 699 N N . GLU A 1 94 ? -16.880 -31.642 24.592 1.00 58.19 94 GLU A N 1
ATOM 700 C CA . GLU A 1 94 ? -15.565 -31.107 24.905 1.00 58.19 94 GLU A CA 1
ATOM 701 C C . GLU A 1 94 ? -15.604 -29.698 24.323 1.00 58.19 94 GLU A C 1
ATOM 703 O O . GLU A 1 94 ? -15.396 -29.494 23.125 1.00 58.19 94 GLU A O 1
ATOM 708 N N . GLU A 1 95 ? -16.060 -28.763 25.161 1.00 60.47 95 GLU A N 1
ATOM 709 C CA . GLU A 1 95 ? -15.951 -27.328 24.999 1.00 60.47 95 GLU A CA 1
ATOM 710 C C . GLU A 1 95 ? -14.456 -27.142 24.818 1.00 60.47 95 GLU A C 1
ATOM 712 O O . GLU A 1 95 ? -13.669 -27.171 25.763 1.00 60.47 95 GLU A O 1
ATOM 717 N N . LEU A 1 96 ? -14.052 -27.209 23.552 1.00 66.44 96 LEU A N 1
ATOM 718 C CA . LEU A 1 96 ? -12.686 -27.079 23.129 1.00 66.44 96 LEU A CA 1
ATOM 719 C C . LEU A 1 96 ? -12.401 -25.617 23.417 1.00 66.44 96 LEU A C 1
ATOM 721 O O . LEU A 1 96 ? -12.651 -24.779 22.551 1.00 66.44 96 LEU A O 1
ATOM 725 N N . ASP A 1 97 ? -12.009 -25.339 24.664 1.00 60.19 97 ASP A N 1
ATOM 726 C CA . ASP A 1 97 ? -11.645 -24.031 25.178 1.00 60.19 97 ASP A CA 1
ATOM 727 C C . ASP A 1 97 ? -10.577 -23.514 24.226 1.00 60.19 97 ASP A C 1
ATOM 729 O O . ASP A 1 97 ? -9.395 -23.857 24.309 1.00 60.19 97 ASP A O 1
ATOM 733 N N . HIS A 1 98 ? -11.032 -22.780 23.213 1.00 64.38 98 HIS A N 1
ATOM 734 C CA . HIS A 1 98 ? -10.179 -22.110 22.265 1.00 64.38 98 HIS A CA 1
ATOM 735 C C . HIS A 1 98 ? -9.525 -21.016 23.077 1.00 64.38 98 HIS A C 1
ATOM 737 O O . HIS A 1 98 ? -10.097 -19.943 23.264 1.00 64.38 98 HIS A O 1
ATOM 743 N N . GLU A 1 99 ? -8.357 -21.362 23.619 1.00 68.31 99 GLU A N 1
ATOM 744 C CA . GLU A 1 99 ? -7.469 -20.463 24.327 1.00 68.31 99 GLU A CA 1
ATOM 745 C C . GLU A 1 99 ? -7.420 -19.176 23.511 1.00 68.31 99 GLU A C 1
ATOM 747 O O . GLU A 1 99 ? -7.052 -19.200 22.332 1.00 68.31 99 GLU A O 1
ATOM 752 N N . ALA A 1 100 ? -7.953 -18.097 24.094 1.00 68.38 100 ALA A N 1
ATOM 753 C CA . ALA A 1 100 ? -8.234 -16.873 23.368 1.00 68.38 100 ALA A CA 1
ATOM 754 C C . ALA A 1 100 ? -6.949 -16.417 22.678 1.00 68.38 100 ALA A C 1
ATOM 756 O O . ALA A 1 100 ? -5.992 -16.006 23.338 1.00 68.38 100 ALA A O 1
ATOM 757 N N . GLU A 1 101 ? -6.907 -16.552 21.350 1.00 69.50 101 GLU A N 1
ATOM 758 C CA . GLU A 1 101 ? -5.692 -16.295 20.592 1.00 69.50 101 GLU A CA 1
ATOM 759 C C . GLU A 1 101 ? -5.292 -14.839 20.832 1.00 69.50 101 GLU A C 1
ATOM 761 O O . GLU A 1 101 ? -6.046 -13.906 20.526 1.00 69.50 101 GLU A O 1
ATOM 766 N N . ALA A 1 102 ? -4.129 -14.654 21.463 1.00 72.56 102 ALA A N 1
ATOM 767 C CA . ALA A 1 102 ? -3.646 -13.341 21.841 1.00 72.56 102 ALA A CA 1
ATOM 768 C C . ALA A 1 102 ? -3.523 -12.499 20.574 1.00 72.56 102 ALA A C 1
ATOM 770 O O . ALA A 1 102 ? -2.708 -12.764 19.690 1.00 72.56 102 ALA A O 1
ATOM 771 N N . PHE A 1 103 ? -4.378 -11.489 20.488 1.00 73.56 103 PHE A N 1
ATOM 772 C CA . PHE A 1 103 ? -4.503 -10.668 19.303 1.00 73.56 103 PHE A CA 1
ATOM 773 C C . PHE A 1 103 ? -3.148 -10.020 19.004 1.00 73.56 103 PHE A C 1
ATOM 775 O O . PHE A 1 103 ? -2.602 -9.294 19.840 1.00 73.56 103 PHE A O 1
ATOM 782 N N . GLU A 1 104 ? -2.595 -10.284 17.819 1.00 78.25 104 GLU A N 1
ATOM 783 C CA . GLU A 1 104 ? -1.285 -9.760 17.440 1.00 78.25 104 GLU A CA 1
ATOM 784 C C . GLU A 1 104 ? -1.296 -8.229 17.596 1.00 78.25 104 GLU A C 1
ATOM 786 O O . GLU A 1 104 ? -2.231 -7.548 17.144 1.00 78.25 104 GLU A O 1
ATOM 791 N N . GLY A 1 105 ? -0.307 -7.709 18.333 1.00 78.25 105 GLY A N 1
ATOM 792 C CA . GLY A 1 105 ? -0.274 -6.370 18.937 1.00 78.25 105 GLY A CA 1
ATOM 793 C C . GLY A 1 105 ? -0.134 -5.215 17.943 1.00 78.25 105 GLY A C 1
ATOM 794 O O . GLY A 1 105 ? 0.759 -4.380 18.064 1.00 78.25 105 GLY A O 1
ATOM 795 N N . SER A 1 106 ? -1.009 -5.158 16.943 1.00 85.69 106 SER A N 1
ATOM 796 C CA . SER A 1 106 ? -1.064 -4.082 15.969 1.00 85.69 106 SER A CA 1
ATOM 797 C C . SER A 1 106 ? -1.606 -2.801 16.610 1.00 85.69 106 SER A C 1
ATOM 799 O O . SER A 1 106 ? -2.459 -2.832 17.502 1.00 85.69 106 SER A O 1
ATOM 801 N N . VAL A 1 107 ? -1.160 -1.646 16.108 1.00 86.69 107 VAL A N 1
ATOM 802 C CA . VAL A 1 107 ? -1.672 -0.331 16.538 1.00 86.69 107 VAL A CA 1
ATOM 803 C C . VAL A 1 107 ? -3.195 -0.254 16.381 1.00 86.69 107 VAL A C 1
ATOM 805 O O . VAL A 1 107 ? -3.871 0.361 17.200 1.00 86.69 107 VAL A O 1
ATOM 808 N N . PHE A 1 108 ? -3.752 -0.930 15.372 1.00 85.62 108 PHE A N 1
ATOM 809 C CA . PHE A 1 108 ? -5.195 -1.002 15.152 1.00 85.62 108 PHE A CA 1
ATOM 810 C C . PHE A 1 108 ? -5.909 -1.831 16.219 1.00 85.62 108 PHE A C 1
ATOM 812 O O . PHE A 1 108 ? -6.946 -1.401 16.712 1.00 85.62 108 PHE A O 1
ATOM 819 N N . THR A 1 109 ? -5.345 -2.974 16.612 1.00 88.56 109 THR A N 1
ATOM 820 C CA . THR A 1 109 ? -5.854 -3.807 17.711 1.00 88.56 109 THR A CA 1
ATOM 821 C C . THR A 1 109 ? -5.925 -3.006 19.003 1.00 88.56 109 THR A C 1
ATOM 823 O O . THR A 1 109 ? -6.973 -2.941 19.642 1.00 88.56 109 THR A O 1
ATOM 826 N N . LEU A 1 110 ? -4.820 -2.337 19.348 1.00 88.19 110 LEU A N 1
ATOM 827 C CA . LEU A 1 110 ? -4.729 -1.494 20.536 1.00 88.19 110 LEU A CA 1
ATOM 828 C C . LEU A 1 110 ? -5.794 -0.394 20.517 1.00 88.19 110 LEU A C 1
ATOM 830 O O . LEU A 1 110 ? -6.409 -0.082 21.536 1.00 88.19 110 LEU A O 1
ATOM 834 N N . LEU A 1 111 ? -6.031 0.181 19.342 1.00 88.12 111 LEU A N 1
ATOM 835 C CA . LEU A 1 111 ? -6.995 1.249 19.181 1.00 88.12 111 LEU A CA 1
ATOM 836 C C . LEU A 1 111 ? -8.440 0.760 19.270 1.00 88.12 111 LEU A C 1
ATOM 838 O O . LEU A 1 111 ? -9.257 1.406 19.921 1.00 88.12 111 LEU A O 1
ATOM 842 N N . MET A 1 112 ? -8.753 -0.393 18.676 1.00 88.88 112 MET A N 1
ATOM 843 C CA . MET A 1 112 ? -10.058 -1.035 18.834 1.00 88.88 112 MET A CA 1
ATOM 844 C C . MET A 1 112 ? -10.322 -1.364 20.307 1.00 88.88 112 MET A C 1
ATOM 846 O O . MET A 1 112 ? -11.384 -1.015 20.818 1.00 88.88 112 MET A O 1
ATOM 850 N N . ALA A 1 113 ? -9.338 -1.933 21.011 1.00 89.88 113 ALA A N 1
ATOM 851 C CA . ALA A 1 113 ? -9.434 -2.217 22.441 1.00 89.88 113 ALA A CA 1
ATOM 852 C C . ALA A 1 113 ? -9.668 -0.937 23.267 1.00 89.88 113 ALA A C 1
ATOM 854 O O . ALA A 1 113 ? -10.559 -0.906 24.116 1.00 89.88 113 ALA A O 1
ATOM 855 N N . SER A 1 114 ? -8.939 0.146 22.968 1.00 89.81 114 SER A N 1
ATOM 856 C CA . SER A 1 114 ? -9.151 1.471 23.574 1.00 89.81 114 SER A CA 1
ATOM 857 C C . SER A 1 114 ? -10.578 1.976 23.357 1.00 89.81 114 SER A C 1
ATOM 859 O O . SER A 1 114 ? -11.224 2.398 24.315 1.00 89.81 114 SER A O 1
ATOM 861 N N . VAL A 1 115 ? -11.084 1.920 22.123 1.00 90.19 115 VAL A N 1
ATOM 862 C CA . VAL A 1 115 ? -12.426 2.408 21.779 1.00 90.19 115 VAL A CA 1
ATOM 863 C C . VAL A 1 115 ? -13.501 1.592 22.497 1.00 90.19 115 VAL A C 1
ATOM 865 O O . VAL A 1 115 ? -14.397 2.176 23.105 1.00 90.19 115 VAL A O 1
ATOM 868 N N . VAL A 1 116 ? -13.397 0.260 22.486 1.00 91.88 116 VAL A N 1
ATOM 869 C CA . VAL A 1 116 ? -14.339 -0.638 23.175 1.00 91.88 116 VAL A CA 1
ATOM 870 C C . VAL A 1 116 ? -14.333 -0.376 24.682 1.00 91.88 116 VAL A C 1
ATOM 872 O O . VAL A 1 116 ? -15.399 -0.205 25.279 1.00 91.88 116 VAL A O 1
ATOM 875 N N . GLN A 1 117 ? -13.151 -0.266 25.295 1.00 91.38 117 GLN A N 1
ATOM 876 C CA . GLN A 1 117 ? -13.020 -0.028 26.732 1.00 91.38 117 GLN A CA 1
ATOM 877 C C . GLN A 1 117 ? -13.568 1.346 27.146 1.00 91.38 117 GLN A C 1
ATOM 879 O O . GLN A 1 117 ? -14.268 1.456 28.157 1.00 91.38 117 GLN A O 1
ATOM 884 N N . ASP A 1 118 ? -13.277 2.400 26.379 1.00 91.56 118 ASP A N 1
ATOM 885 C CA . ASP A 1 118 ? -13.760 3.749 26.675 1.00 91.56 118 ASP A CA 1
ATOM 886 C C . ASP A 1 118 ? -15.286 3.856 26.496 1.00 91.56 118 ASP A C 1
ATOM 888 O O . ASP A 1 118 ? -15.954 4.495 27.316 1.00 91.56 118 ASP A O 1
ATOM 892 N N . LEU A 1 119 ? -15.859 3.180 25.492 1.00 91.56 119 LEU A N 1
ATOM 893 C CA . LEU A 1 119 ? -17.309 3.108 25.277 1.00 91.56 119 LEU A CA 1
ATOM 894 C C . LEU A 1 119 ? -18.029 2.338 26.391 1.00 91.56 119 LEU A C 1
ATOM 896 O O . LEU A 1 119 ? -19.028 2.828 26.920 1.00 91.56 119 LEU A O 1
ATOM 900 N N . ALA A 1 120 ? -17.511 1.174 26.794 1.00 92.12 120 ALA A N 1
ATOM 901 C CA . ALA A 1 120 ? -18.075 0.398 27.898 1.00 92.12 120 ALA A CA 1
ATOM 902 C C . ALA A 1 120 ? -18.075 1.213 29.196 1.00 92.12 120 ALA A C 1
ATOM 904 O O . ALA A 1 120 ? -19.112 1.379 29.844 1.00 92.12 120 ALA A O 1
ATOM 905 N N . ARG A 1 121 ? -16.944 1.851 29.519 1.00 90.00 121 ARG A N 1
ATOM 906 C CA . ARG A 1 121 ? -16.845 2.740 30.680 1.00 90.00 121 ARG A CA 1
ATOM 907 C C . ARG A 1 121 ? -17.850 3.887 30.598 1.00 90.00 121 ARG A C 1
ATOM 909 O O . ARG A 1 121 ? -18.492 4.182 31.607 1.00 90.00 121 ARG A O 1
ATOM 916 N N . LEU A 1 122 ? -18.009 4.537 29.440 1.00 91.12 122 LEU A N 1
ATOM 917 C CA . LEU A 1 122 ? -18.947 5.654 29.257 1.00 91.12 122 LEU A CA 1
ATOM 918 C C . LEU A 1 122 ? -20.385 5.277 29.648 1.00 91.12 122 LEU A C 1
ATOM 920 O O . LEU A 1 122 ? -21.066 6.095 30.265 1.00 91.12 122 LEU A O 1
ATOM 924 N N . THR A 1 123 ? -20.812 4.044 29.362 1.00 91.94 123 THR A N 1
ATOM 925 C CA . THR A 1 123 ? -22.158 3.566 29.724 1.00 91.94 123 THR A CA 1
ATOM 926 C C . THR A 1 123 ? -22.354 3.296 31.213 1.00 91.94 123 THR A C 1
ATOM 928 O O . THR A 1 123 ? -23.445 3.523 31.724 1.00 91.94 123 THR A O 1
ATOM 931 N N . ILE A 1 124 ? -21.297 2.910 31.935 1.00 91.38 124 ILE A N 1
ATOM 932 C CA . ILE A 1 124 ? -21.348 2.669 33.389 1.00 91.38 124 ILE A CA 1
ATOM 933 C C . ILE A 1 124 ? -21.499 3.992 34.175 1.00 91.38 124 ILE A C 1
ATOM 935 O O . ILE A 1 124 ? -21.909 3.996 35.331 1.00 91.38 124 ILE A O 1
ATOM 939 N N . GLY A 1 125 ? -21.212 5.144 33.554 1.00 88.50 125 GLY A N 1
ATOM 940 C CA . GLY A 1 125 ? -21.491 6.463 34.139 1.00 88.50 125 GLY A CA 1
ATOM 941 C C . GLY A 1 125 ? -20.556 6.888 35.279 1.00 88.50 125 GLY A C 1
ATOM 942 O O . GLY A 1 125 ? -20.848 7.855 35.975 1.00 88.50 125 GLY A O 1
ATOM 943 N N . THR A 1 126 ? -19.428 6.203 35.464 1.00 79.44 126 THR A N 1
ATOM 944 C CA . THR A 1 126 ? -18.578 6.321 36.661 1.00 79.44 126 THR A CA 1
ATOM 945 C C . THR A 1 126 ? -17.606 7.505 36.719 1.00 79.44 126 THR A C 1
ATOM 947 O O . THR A 1 126 ? -16.962 7.656 37.744 1.00 79.44 126 THR A O 1
ATOM 950 N N . ASP A 1 127 ? -17.499 8.376 35.704 1.00 74.75 127 ASP A N 1
ATOM 951 C CA . ASP A 1 127 ? -16.591 9.544 35.742 1.00 74.75 127 ASP A CA 1
ATOM 952 C C . ASP A 1 127 ? -17.046 10.720 34.861 1.00 74.75 127 ASP A C 1
ATOM 954 O O . ASP A 1 127 ? -17.977 10.621 34.056 1.00 74.75 127 ASP A O 1
ATOM 958 N N . SER A 1 128 ? -16.306 11.831 34.971 1.00 89.81 128 SER A N 1
ATOM 959 C CA . SER A 1 128 ? -16.344 12.997 34.082 1.00 89.81 128 SER A CA 1
ATOM 960 C C . SER A 1 128 ? -16.393 12.614 32.589 1.00 89.81 128 SER A C 1
ATOM 962 O O . SER A 1 128 ? -15.390 12.305 31.941 1.00 89.81 128 SER A O 1
ATOM 964 N N . LYS A 1 129 ? -17.602 12.685 32.013 1.00 89.50 129 LYS A N 1
ATOM 965 C CA . LYS A 1 129 ? -17.899 12.339 30.609 1.00 89.50 129 LYS A CA 1
ATOM 966 C C . LYS A 1 129 ? -16.946 13.015 29.616 1.00 89.50 129 LYS A C 1
ATOM 968 O O . LYS A 1 129 ? -16.549 12.405 28.628 1.00 89.50 129 LYS A O 1
ATOM 973 N N . PHE A 1 130 ? -16.543 14.252 29.909 1.00 92.19 130 PHE A N 1
ATOM 974 C CA . PHE A 1 130 ? -15.691 15.056 29.035 1.00 92.19 130 PHE A CA 1
ATOM 975 C C . PHE A 1 130 ? -14.301 14.446 28.812 1.00 92.19 130 PHE A C 1
ATOM 977 O O . PHE A 1 130 ? -13.850 14.364 27.673 1.00 92.19 130 PHE A O 1
ATOM 984 N N . VAL A 1 131 ? -13.641 13.954 29.867 1.00 90.50 131 VAL A N 1
ATOM 985 C CA . VAL A 1 131 ? -12.289 13.372 29.758 1.00 90.50 131 VAL A CA 1
ATOM 986 C C . VAL A 1 131 ? -12.303 12.124 28.871 1.00 90.50 131 VAL A C 1
ATOM 988 O O . VAL A 1 131 ? -11.394 11.912 28.069 1.00 90.50 131 VAL A O 1
ATOM 991 N N . ARG A 1 132 ? -13.365 11.317 28.967 1.00 88.00 132 ARG A N 1
ATOM 992 C CA . ARG A 1 132 ? -13.524 10.088 28.178 1.00 88.00 132 ARG A CA 1
ATOM 993 C C . ARG A 1 132 ? -13.806 10.384 26.705 1.00 88.00 132 ARG A C 1
ATOM 995 O O . ARG A 1 132 ? -13.169 9.798 25.836 1.00 88.00 132 ARG A O 1
ATOM 1002 N N . VAL A 1 133 ? -14.690 11.342 26.419 1.00 90.06 133 VAL A N 1
ATOM 1003 C CA . VAL A 1 133 ? -14.949 11.796 25.040 1.00 90.06 133 VAL A CA 1
ATOM 1004 C C . VAL A 1 133 ? -13.693 12.402 24.410 1.00 90.06 133 VAL A C 1
ATOM 1006 O O . VAL A 1 133 ? -13.408 12.136 23.241 1.00 90.06 133 VAL A O 1
ATOM 1009 N N . ALA A 1 134 ? -12.906 13.166 25.174 1.00 92.88 134 ALA A N 1
ATOM 1010 C CA . ALA A 1 134 ? -11.638 13.709 24.695 1.00 92.88 134 ALA A CA 1
ATOM 1011 C C . ALA A 1 134 ? -10.652 12.591 24.318 1.00 92.88 134 ALA A C 1
ATOM 1013 O O . ALA A 1 134 ? -10.071 12.634 23.236 1.00 92.88 134 ALA A O 1
ATOM 1014 N N . ARG A 1 135 ? -10.516 11.552 25.154 1.00 89.69 135 ARG A N 1
ATOM 1015 C CA . ARG A 1 135 ? -9.665 10.388 24.856 1.00 89.69 135 ARG A CA 1
ATOM 1016 C C . ARG A 1 135 ? -10.114 9.649 23.595 1.00 89.69 135 ARG A C 1
ATOM 1018 O O . ARG A 1 135 ? -9.286 9.398 22.726 1.00 89.69 135 ARG A O 1
ATOM 1025 N N . LEU A 1 136 ? -11.412 9.375 23.461 1.00 89.38 136 LEU A N 1
ATOM 1026 C CA . LEU A 1 136 ? -11.962 8.704 22.281 1.00 89.38 136 LEU A CA 1
ATOM 1027 C C . LEU A 1 136 ? -11.714 9.528 21.010 1.00 89.38 136 LEU A C 1
ATOM 1029 O O . LEU A 1 136 ? -11.296 8.984 19.989 1.00 89.38 136 LEU A O 1
ATOM 1033 N N . THR A 1 137 ? -11.891 10.849 21.090 1.00 90.75 137 THR A N 1
ATOM 1034 C CA . THR A 1 137 ? -11.584 11.770 19.987 1.00 90.75 137 THR A CA 1
ATOM 1035 C C . THR A 1 137 ? -10.100 11.736 19.616 1.00 90.75 137 THR A C 1
ATOM 1037 O O . THR A 1 137 ? -9.778 11.711 18.429 1.00 90.75 137 THR A O 1
ATOM 1040 N N . ILE A 1 138 ? -9.188 11.692 20.595 1.00 91.69 138 ILE A N 1
ATOM 1041 C CA . ILE A 1 138 ? -7.740 11.589 20.348 1.00 91.69 138 ILE A CA 1
ATOM 1042 C C . ILE A 1 138 ? -7.410 10.272 19.638 1.00 91.69 138 ILE A C 1
ATOM 1044 O O . ILE A 1 138 ? -6.729 10.306 18.615 1.00 91.69 138 ILE A O 1
ATOM 1048 N N . SER A 1 139 ? -7.933 9.138 20.116 1.00 89.12 139 SER A N 1
ATOM 1049 C CA . SER A 1 139 ? -7.733 7.836 19.466 1.00 89.12 139 SER A CA 1
ATOM 1050 C C . SER A 1 139 ? -8.263 7.849 18.027 1.00 89.12 139 SER A C 1
ATOM 1052 O O . SER A 1 139 ? -7.540 7.506 17.097 1.00 89.12 139 SER A O 1
ATOM 1054 N N . MET A 1 140 ? -9.484 8.339 17.798 1.00 86.50 140 MET A N 1
ATOM 1055 C CA . MET A 1 140 ? -10.048 8.430 16.444 1.00 86.50 140 MET A CA 1
ATOM 1056 C C . MET A 1 140 ? -9.239 9.356 15.526 1.00 86.50 140 MET A C 1
ATOM 1058 O O . MET A 1 140 ? -8.983 9.017 14.371 1.00 86.50 140 MET A O 1
ATOM 1062 N N . THR A 1 141 ? -8.775 10.495 16.045 1.00 90.38 141 THR A N 1
ATOM 1063 C CA . THR A 1 141 ? -7.908 11.420 15.299 1.00 90.38 141 THR A CA 1
ATOM 1064 C C . THR A 1 141 ? -6.574 10.761 14.957 1.00 90.38 141 THR A C 1
ATOM 1066 O O . THR A 1 141 ? -6.064 10.945 13.854 1.00 90.38 141 THR A O 1
ATOM 1069 N N . MET A 1 142 ? -6.026 9.948 15.863 1.00 90.50 142 MET A N 1
ATOM 1070 C CA . MET A 1 142 ? -4.800 9.190 15.628 1.00 90.50 142 MET A CA 1
ATOM 1071 C C . MET A 1 142 ? -4.975 8.165 14.499 1.00 90.50 142 MET A C 1
ATOM 1073 O O . MET A 1 142 ? -4.118 8.114 13.620 1.00 90.50 142 MET A O 1
ATOM 1077 N N . VAL A 1 143 ? -6.087 7.413 14.446 1.00 86.19 143 VAL A N 1
ATOM 1078 C CA . VAL A 1 143 ? -6.385 6.528 13.294 1.00 86.19 143 VAL A CA 1
ATOM 1079 C C . VAL A 1 143 ? -6.448 7.328 12.009 1.00 86.19 143 VAL A C 1
ATOM 1081 O O . VAL A 1 143 ? -5.791 6.975 11.034 1.00 86.19 143 VAL A O 1
ATOM 1084 N N . ALA A 1 144 ? -7.235 8.404 12.003 1.00 87.88 144 ALA A N 1
ATOM 1085 C CA . ALA A 1 144 ? -7.434 9.214 10.812 1.00 87.88 144 ALA A CA 1
ATOM 1086 C C . ALA A 1 144 ? -6.103 9.784 10.300 1.00 87.88 144 ALA A C 1
ATOM 1088 O O . ALA A 1 144 ? -5.834 9.737 9.101 1.00 87.88 144 ALA A O 1
ATOM 1089 N N . ALA A 1 145 ? -5.235 10.244 11.205 1.00 91.38 145 ALA A N 1
ATOM 1090 C CA . ALA A 1 145 ? -3.901 10.728 10.873 1.00 91.38 145 ALA A CA 1
ATOM 1091 C C . ALA A 1 145 ? -2.998 9.620 10.308 1.00 91.38 145 ALA A C 1
ATOM 1093 O O . ALA A 1 145 ? -2.297 9.857 9.325 1.00 91.38 145 ALA A O 1
ATOM 1094 N N . LEU A 1 146 ? -3.032 8.410 10.876 1.00 89.31 146 LEU A N 1
ATOM 1095 C CA . LEU A 1 146 ? -2.274 7.265 10.360 1.00 89.31 146 LEU A CA 1
ATOM 1096 C C . LEU A 1 146 ? -2.755 6.849 8.965 1.00 89.31 146 LEU A C 1
ATOM 1098 O O . LEU A 1 146 ? -1.932 6.635 8.078 1.00 89.31 146 LEU A O 1
ATOM 1102 N N . MET A 1 147 ? -4.070 6.804 8.742 1.00 87.00 147 MET A N 1
ATOM 1103 C CA . MET A 1 147 ? -4.647 6.503 7.430 1.00 87.00 147 MET A CA 1
ATOM 1104 C C . MET A 1 147 ? -4.291 7.575 6.395 1.00 87.00 147 MET A C 1
ATOM 1106 O O . MET A 1 147 ? -3.901 7.253 5.273 1.00 87.00 147 MET A O 1
ATOM 1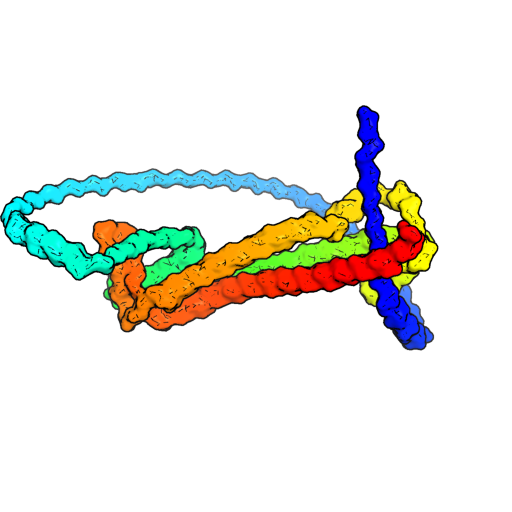110 N N . PHE A 1 148 ? -4.373 8.853 6.776 1.00 90.69 148 PHE A N 1
ATOM 1111 C CA . PHE A 1 148 ? -3.956 9.962 5.923 1.00 90.69 148 PHE A CA 1
ATOM 1112 C C . PHE A 1 148 ? -2.470 9.866 5.569 1.00 90.69 148 PHE A C 1
ATOM 1114 O O . PHE A 1 148 ? -2.111 10.012 4.404 1.00 90.69 148 PHE A O 1
ATOM 1121 N N . LEU A 1 149 ? -1.611 9.569 6.547 1.00 91.62 149 LEU A N 1
ATOM 1122 C CA . LEU A 1 149 ? -0.178 9.406 6.328 1.00 91.62 149 LEU A CA 1
ATOM 1123 C C . LEU A 1 149 ? 0.116 8.244 5.373 1.00 91.62 149 LEU A C 1
ATOM 1125 O O . LEU A 1 149 ? 0.915 8.406 4.456 1.00 91.62 149 LEU A O 1
ATOM 1129 N N . GLN A 1 150 ? -0.548 7.099 5.542 1.00 88.25 150 GLN A N 1
ATOM 1130 C CA . GLN A 1 150 ? -0.406 5.956 4.637 1.00 88.25 150 GLN A CA 1
ATOM 1131 C C . GLN A 1 150 ? -0.805 6.318 3.201 1.00 88.25 150 GLN A C 1
ATOM 1133 O O . GLN A 1 150 ? -0.041 6.066 2.268 1.00 88.25 150 GLN A O 1
ATOM 1138 N N . ALA A 1 151 ? -1.961 6.962 3.018 1.00 85.38 151 ALA A N 1
ATOM 1139 C CA . ALA A 1 151 ? -2.418 7.405 1.703 1.00 85.38 151 ALA A CA 1
ATOM 1140 C C . ALA A 1 151 ? -1.466 8.443 1.085 1.00 85.38 151 ALA A C 1
ATOM 1142 O O . ALA A 1 151 ? -1.106 8.344 -0.088 1.00 85.38 151 ALA A O 1
ATOM 1143 N N . PHE A 1 152 ? -1.010 9.410 1.883 1.00 92.38 152 PHE A N 1
ATOM 1144 C CA . PHE A 1 152 ? -0.062 10.434 1.461 1.00 92.38 152 PHE A CA 1
ATOM 1145 C C . PHE A 1 152 ? 1.270 9.829 1.013 1.00 92.38 152 PHE A C 1
ATOM 1147 O O . PHE A 1 152 ? 1.792 10.219 -0.032 1.00 92.38 152 PHE A O 1
ATOM 1154 N N . LEU A 1 153 ? 1.807 8.864 1.764 1.00 89.81 153 LEU A N 1
ATOM 1155 C CA . LEU A 1 153 ? 3.038 8.166 1.402 1.00 89.81 153 LEU A CA 1
ATOM 1156 C C . LEU A 1 153 ? 2.867 7.380 0.102 1.00 89.81 153 LEU A C 1
ATOM 1158 O O . LEU A 1 153 ? 3.724 7.482 -0.770 1.00 89.81 153 LEU A O 1
ATOM 1162 N N . LEU A 1 154 ? 1.751 6.669 -0.073 1.00 86.38 154 LEU A N 1
ATOM 1163 C CA . LEU A 1 154 ? 1.475 5.914 -1.297 1.00 86.38 154 LEU A CA 1
ATOM 1164 C C . LEU A 1 154 ? 1.415 6.841 -2.522 1.00 86.38 154 LEU A C 1
ATOM 1166 O O . LEU A 1 154 ? 2.075 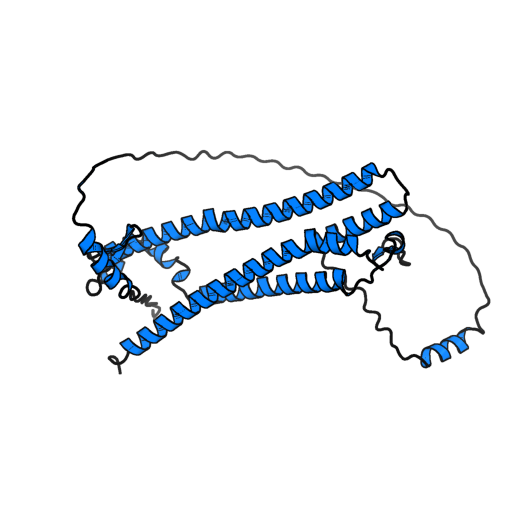6.586 -3.531 1.00 86.38 154 LEU A O 1
ATOM 1170 N N . ILE A 1 155 ? 0.690 7.959 -2.417 1.00 87.94 155 ILE A N 1
ATOM 1171 C CA . ILE A 1 155 ? 0.600 8.961 -3.489 1.00 87.94 155 ILE A CA 1
ATOM 1172 C C . ILE A 1 155 ? 1.969 9.593 -3.766 1.00 87.94 155 ILE A C 1
ATOM 1174 O O . ILE A 1 155 ? 2.344 9.760 -4.926 1.00 87.94 155 ILE A O 1
ATOM 1178 N N . SER A 1 156 ? 2.724 9.929 -2.718 1.00 90.81 156 SER A N 1
ATOM 1179 C CA . SER A 1 156 ? 4.035 10.573 -2.840 1.00 90.81 156 SER A CA 1
ATOM 1180 C C . SER A 1 156 ? 5.065 9.654 -3.484 1.00 90.81 156 SER A C 1
ATOM 1182 O O . SER A 1 156 ? 5.814 10.104 -4.342 1.00 90.81 156 SER A O 1
ATOM 1184 N N . VAL A 1 157 ? 5.090 8.369 -3.125 1.00 89.44 157 VAL A N 1
ATOM 1185 C CA . VAL A 1 157 ? 5.971 7.382 -3.764 1.00 89.44 157 VAL A CA 1
ATOM 1186 C C . VAL A 1 157 ? 5.640 7.270 -5.250 1.00 89.44 157 VAL A C 1
ATOM 1188 O O . VAL A 1 157 ? 6.542 7.360 -6.079 1.00 89.44 157 VAL A O 1
ATOM 1191 N N . ASN A 1 158 ? 4.355 7.161 -5.598 1.00 86.06 158 ASN A N 1
ATOM 1192 C CA . ASN A 1 158 ? 3.946 7.036 -6.994 1.00 86.06 158 ASN A CA 1
ATOM 1193 C C . ASN A 1 158 ? 4.302 8.290 -7.814 1.00 86.06 158 ASN A C 1
ATOM 1195 O O . ASN A 1 158 ? 4.941 8.199 -8.856 1.00 86.06 158 ASN A O 1
ATOM 1199 N N . LYS A 1 159 ? 3.960 9.484 -7.321 1.00 90.88 159 LYS A N 1
ATOM 1200 C CA . LYS A 1 159 ? 4.204 10.719 -8.075 1.00 90.88 159 LYS A CA 1
ATOM 1201 C C . LYS A 1 159 ? 5.656 11.176 -8.056 1.00 90.88 159 LYS A C 1
ATOM 1203 O O . LYS A 1 159 ? 6.188 11.556 -9.085 1.00 90.88 159 LYS A O 1
ATOM 1208 N N . LEU A 1 160 ? 6.306 11.183 -6.896 1.00 91.50 160 LEU A N 1
ATOM 1209 C CA . LEU A 1 160 ? 7.628 11.803 -6.766 1.00 91.50 160 LEU A CA 1
ATOM 1210 C C . LEU A 1 160 ? 8.755 10.841 -7.128 1.00 91.50 160 LEU A C 1
ATOM 1212 O O . LEU A 1 160 ? 9.735 11.262 -7.735 1.00 91.50 160 LEU A O 1
ATOM 1216 N N . LEU A 1 161 ? 8.637 9.565 -6.748 1.00 90.62 161 LEU A N 1
ATOM 1217 C CA . LEU A 1 161 ? 9.703 8.594 -6.989 1.00 90.62 161 LEU A CA 1
ATOM 1218 C C . LEU A 1 161 ? 9.515 7.882 -8.324 1.00 90.62 161 LEU A C 1
ATOM 1220 O O . LEU A 1 161 ? 10.468 7.809 -9.095 1.00 90.62 161 LEU A O 1
ATOM 1224 N N . CYS A 1 162 ? 8.312 7.381 -8.623 1.00 90.12 162 CYS A N 1
ATOM 1225 C CA . CYS A 1 162 ? 8.119 6.598 -9.843 1.00 90.12 162 CYS A CA 1
ATOM 1226 C C . CYS A 1 162 ? 8.173 7.467 -11.105 1.00 90.12 162 CYS A C 1
ATOM 1228 O O . CYS A 1 162 ? 8.887 7.093 -12.031 1.00 90.12 162 CYS A O 1
ATOM 1230 N N . GLU A 1 163 ? 7.500 8.625 -11.155 1.00 91.19 163 GLU A N 1
ATOM 1231 C CA . GLU A 1 163 ? 7.527 9.476 -12.361 1.00 91.19 163 GLU A CA 1
ATOM 1232 C C . GLU A 1 163 ? 8.949 9.963 -12.677 1.00 91.19 163 GLU A C 1
ATOM 1234 O O . GLU A 1 163 ? 9.421 9.776 -13.798 1.00 91.19 163 GLU A O 1
ATOM 1239 N N . SER A 1 164 ? 9.672 10.480 -11.675 1.00 92.75 164 SER A N 1
ATOM 1240 C CA . SER A 1 164 ? 11.046 10.968 -11.859 1.00 92.75 164 SER A CA 1
ATOM 1241 C C . SER A 1 164 ? 12.026 9.852 -12.241 1.00 92.75 164 SER A C 1
ATOM 1243 O O . SER A 1 164 ? 12.864 10.039 -13.125 1.00 92.75 164 SER A O 1
ATOM 1245 N N . ALA A 1 165 ? 11.920 8.669 -11.623 1.00 92.62 165 ALA A N 1
ATOM 1246 C CA . ALA A 1 165 ? 12.767 7.534 -11.985 1.00 92.62 165 ALA A CA 1
ATOM 1247 C C . ALA A 1 165 ? 12.483 7.045 -13.413 1.00 92.62 165 ALA A C 1
ATOM 1249 O O . ALA A 1 165 ? 13.415 6.738 -14.155 1.00 92.62 165 ALA A O 1
ATOM 1250 N N . VAL A 1 166 ? 11.209 6.997 -13.813 1.00 91.81 166 VAL A N 1
ATOM 1251 C CA . VAL A 1 166 ? 10.803 6.578 -15.159 1.00 91.81 166 VAL A CA 1
ATOM 1252 C C . VAL A 1 166 ? 11.274 7.576 -16.214 1.00 91.81 166 VAL A C 1
ATOM 1254 O O . VAL A 1 166 ? 11.762 7.151 -17.257 1.00 91.81 166 VAL A O 1
ATOM 1257 N N . GLU A 1 167 ? 11.159 8.880 -15.961 1.00 94.25 167 GLU A N 1
ATOM 1258 C CA . GLU A 1 167 ? 11.653 9.919 -16.871 1.00 94.25 167 GLU A CA 1
ATOM 1259 C C . GLU A 1 167 ? 13.165 9.800 -17.076 1.00 94.25 167 GLU A C 1
ATOM 1261 O O . GLU A 1 167 ? 13.613 9.659 -18.212 1.00 94.25 167 GLU A O 1
ATOM 1266 N N . ARG A 1 168 ? 13.937 9.690 -15.989 1.00 94.25 168 ARG A N 1
ATOM 1267 C CA . ARG A 1 168 ? 15.394 9.514 -16.064 1.00 94.25 168 ARG A CA 1
ATOM 1268 C C . ARG A 1 168 ? 15.803 8.250 -16.827 1.00 94.25 168 ARG A C 1
ATOM 1270 O O . ARG A 1 168 ? 16.758 8.278 -17.597 1.00 94.25 168 ARG A O 1
ATOM 1277 N N . ILE A 1 169 ? 15.099 7.134 -16.621 1.00 94.44 169 ILE A N 1
ATOM 1278 C CA . ILE A 1 169 ? 15.360 5.889 -17.364 1.00 94.44 169 ILE A CA 1
ATOM 1279 C C . ILE A 1 169 ? 15.035 6.069 -18.853 1.00 94.44 169 ILE A C 1
ATOM 1281 O O . ILE A 1 169 ? 15.766 5.564 -19.701 1.00 94.44 169 ILE A O 1
ATOM 1285 N N . ARG A 1 170 ? 13.957 6.788 -19.190 1.00 95.06 170 ARG A N 1
ATOM 1286 C CA . ARG A 1 170 ? 13.580 7.062 -20.585 1.00 95.06 170 ARG A CA 1
ATOM 1287 C C . ARG A 1 170 ? 14.582 7.968 -21.290 1.00 95.06 170 ARG A C 1
ATOM 1289 O O . ARG A 1 170 ? 14.881 7.698 -22.448 1.00 95.06 170 ARG A O 1
ATOM 1296 N N . GLU A 1 171 ? 15.094 8.990 -20.610 1.00 96.25 171 GLU A N 1
ATOM 1297 C CA . GLU A 1 171 ? 16.166 9.854 -21.119 1.00 96.25 171 GLU A CA 1
ATOM 1298 C C . GLU A 1 171 ? 17.436 9.042 -21.386 1.00 96.25 171 GLU A C 1
ATOM 1300 O O . GLU A 1 171 ? 17.903 9.005 -22.521 1.00 96.25 171 GLU A O 1
ATOM 1305 N N . LEU A 1 172 ? 17.912 8.282 -20.392 1.00 96.00 172 LEU A N 1
ATOM 1306 C CA . LEU A 1 172 ? 19.103 7.437 -20.532 1.00 96.00 172 LEU A CA 1
ATOM 1307 C C . LEU A 1 172 ? 18.964 6.429 -21.685 1.00 96.00 172 LEU A C 1
ATOM 1309 O O . LEU A 1 172 ? 19.895 6.220 -22.459 1.00 96.00 172 LEU A O 1
ATOM 1313 N N . TYR A 1 173 ? 17.787 5.815 -21.822 1.00 95.44 173 TYR A N 1
ATOM 1314 C CA . TYR A 1 173 ? 17.515 4.876 -22.906 1.00 95.44 173 TYR A CA 1
ATOM 1315 C C . TYR A 1 173 ? 17.398 5.576 -24.273 1.00 95.44 173 TYR A C 1
ATOM 1317 O O . TYR A 1 173 ? 17.786 5.013 -25.291 1.00 95.44 173 TYR A O 1
ATOM 1325 N N . SER A 1 174 ? 16.883 6.808 -24.314 1.00 96.81 174 SER A N 1
ATOM 1326 C CA . SER A 1 174 ? 16.850 7.629 -25.530 1.00 96.81 174 SER A CA 1
ATOM 1327 C C . SER A 1 174 ? 18.265 7.968 -26.005 1.00 96.81 174 SER A C 1
ATOM 1329 O O . SER A 1 174 ? 18.551 7.834 -27.192 1.00 96.81 174 SER A O 1
ATOM 1331 N N . ASP A 1 175 ? 19.157 8.354 -25.093 1.00 96.88 175 ASP A N 1
ATOM 1332 C CA . ASP A 1 175 ? 20.559 8.650 -25.412 1.00 96.88 175 ASP A CA 1
ATOM 1333 C C . ASP A 1 175 ? 21.305 7.395 -25.882 1.00 96.88 175 ASP A C 1
ATOM 1335 O O . ASP A 1 175 ? 22.055 7.435 -26.861 1.00 96.88 175 ASP A O 1
ATOM 1339 N N . TYR A 1 176 ? 21.030 6.256 -25.240 1.00 96.81 176 TYR A N 1
ATOM 1340 C CA . TYR A 1 176 ? 21.516 4.948 -25.671 1.00 96.81 176 TYR A CA 1
ATOM 1341 C C . TYR A 1 176 ? 21.081 4.614 -27.108 1.00 96.81 176 TYR A C 1
ATOM 1343 O O . TYR A 1 176 ? 21.921 4.247 -27.928 1.00 96.81 176 TYR A O 1
ATOM 1351 N N . GLU A 1 177 ? 19.801 4.783 -27.451 1.00 97.31 177 GLU A N 1
ATOM 1352 C CA . GLU A 1 177 ? 19.283 4.534 -28.805 1.00 97.31 177 GLU A CA 1
ATOM 1353 C C . GLU A 1 177 ? 19.939 5.461 -29.845 1.00 97.31 177 GLU A C 1
ATOM 1355 O O . GLU A 1 177 ? 20.367 5.011 -30.905 1.00 97.31 177 GLU A O 1
ATOM 1360 N N . VAL A 1 178 ? 20.105 6.752 -29.544 1.00 97.81 178 VAL A N 1
ATOM 1361 C CA . VAL A 1 178 ? 20.801 7.684 -30.453 1.00 97.81 178 VAL A CA 1
ATOM 1362 C C . VAL A 1 178 ? 22.236 7.230 -30.726 1.00 97.81 178 VAL A C 1
ATOM 1364 O O . VAL A 1 178 ? 22.691 7.281 -31.874 1.00 97.81 178 VAL A O 1
ATOM 1367 N N . HIS A 1 179 ? 22.926 6.746 -29.690 1.00 97.56 179 HIS A N 1
ATOM 1368 C CA . HIS A 1 179 ? 24.299 6.268 -29.791 1.00 97.56 179 HIS A CA 1
ATOM 1369 C C . HIS A 1 179 ? 24.415 4.946 -30.569 1.00 97.56 179 HIS A C 1
ATOM 1371 O O . HIS A 1 179 ? 25.248 4.842 -31.466 1.00 97.56 179 HIS A O 1
ATOM 1377 N N . MET A 1 180 ? 23.557 3.958 -30.290 1.00 97.69 180 MET A N 1
ATOM 1378 C CA . MET A 1 180 ? 23.588 2.642 -30.955 1.00 97.69 180 MET A CA 1
ATOM 1379 C C . MET A 1 180 ? 23.239 2.689 -32.446 1.00 97.69 180 MET A C 1
ATOM 1381 O O . MET A 1 180 ? 23.684 1.832 -33.207 1.00 97.69 180 MET A O 1
ATOM 1385 N N . TYR A 1 181 ? 22.418 3.657 -32.862 1.00 98.12 181 TYR A N 1
ATOM 1386 C CA . TYR A 1 181 ? 21.899 3.747 -34.229 1.00 98.12 181 TYR A CA 1
ATOM 1387 C C . TYR A 1 181 ? 22.601 4.819 -35.074 1.00 98.12 181 TYR A C 1
ATOM 1389 O O . TYR A 1 181 ? 22.110 5.178 -36.143 1.00 98.12 181 TYR A O 1
ATOM 1397 N N . HIS A 1 182 ? 23.740 5.372 -34.638 1.00 96.94 182 HIS A N 1
ATOM 1398 C CA . HIS A 1 182 ? 24.467 6.417 -35.383 1.00 96.94 182 HIS A CA 1
ATOM 1399 C C . HIS A 1 182 ? 23.582 7.624 -35.757 1.00 96.94 182 HIS A C 1
ATOM 1401 O O . HIS A 1 182 ? 23.629 8.112 -36.885 1.00 96.94 182 HIS A O 1
ATOM 1407 N N . ASN A 1 183 ? 22.734 8.092 -34.834 1.00 95.94 183 ASN A N 1
ATOM 1408 C CA . ASN A 1 183 ? 21.694 9.111 -35.067 1.00 95.94 183 ASN A CA 1
ATOM 1409 C C . ASN A 1 183 ? 20.566 8.722 -36.051 1.00 95.94 183 ASN A C 1
ATOM 1411 O O . ASN A 1 183 ? 19.722 9.565 -36.360 1.00 95.94 183 ASN A O 1
ATOM 1415 N N . HIS A 1 184 ? 20.475 7.468 -36.506 1.00 97.94 184 HIS A N 1
ATOM 1416 C CA . HIS A 1 184 ? 19.330 6.955 -37.273 1.00 97.94 184 HIS A CA 1
ATOM 1417 C C . HIS A 1 184 ? 18.169 6.624 -36.329 1.00 97.94 184 HIS A C 1
ATOM 1419 O O . HIS A 1 184 ? 17.793 5.468 -36.128 1.00 97.94 184 HIS A O 1
ATOM 1425 N N . THR A 1 185 ? 17.616 7.673 -35.726 1.00 97.69 185 THR A N 1
ATOM 1426 C CA . THR A 1 185 ? 16.505 7.594 -34.777 1.00 97.69 185 THR A CA 1
ATOM 1427 C C . THR A 1 185 ? 15.336 8.461 -35.231 1.00 97.69 185 THR A C 1
ATOM 1429 O O . THR A 1 185 ? 15.513 9.446 -35.949 1.00 97.69 185 THR A O 1
ATOM 1432 N N . VAL A 1 186 ? 14.129 8.079 -34.827 1.00 97.12 186 VAL A N 1
ATOM 1433 C CA . VAL A 1 186 ? 12.905 8.861 -34.988 1.00 97.12 186 VAL A CA 1
ATOM 1434 C C . VAL A 1 186 ? 12.398 9.298 -33.622 1.00 97.12 186 VAL A C 1
ATOM 1436 O O . VAL A 1 186 ? 12.357 8.513 -32.672 1.00 97.12 186 VAL A O 1
ATOM 1439 N N . GLN A 1 187 ? 11.979 10.556 -33.530 1.00 97.25 187 GLN A N 1
ATOM 1440 C CA . GLN A 1 187 ? 11.383 11.080 -32.314 1.00 97.25 187 GLN A CA 1
ATOM 1441 C C . GLN A 1 187 ? 9.919 10.641 -32.245 1.00 97.25 187 GLN A C 1
ATOM 1443 O O . GLN A 1 187 ? 9.125 10.954 -33.133 1.00 97.25 187 GLN A O 1
ATOM 1448 N N . ILE A 1 188 ? 9.552 9.916 -31.190 1.00 94.94 188 ILE A N 1
ATOM 1449 C CA . ILE A 1 188 ? 8.154 9.566 -30.919 1.00 94.94 188 ILE A CA 1
ATOM 1450 C C . ILE A 1 188 ? 7.407 10.757 -30.307 1.00 94.94 188 ILE A C 1
ATOM 1452 O O . ILE A 1 188 ? 8.008 11.719 -29.832 1.00 94.94 188 ILE A O 1
ATOM 1456 N N . TRP A 1 189 ? 6.074 10.691 -30.283 1.00 95.38 189 TRP A N 1
ATOM 1457 C CA . TRP A 1 189 ? 5.201 11.759 -29.773 1.00 95.38 189 TRP A CA 1
ATOM 1458 C C . TRP A 1 189 ? 5.488 12.167 -28.317 1.00 95.38 189 TRP A C 1
ATOM 1460 O O . TRP A 1 189 ? 5.178 13.286 -27.921 1.00 95.38 189 TRP A O 1
ATOM 1470 N N . THR A 1 190 ? 6.105 11.286 -27.526 1.00 92.50 190 THR A N 1
ATOM 1471 C CA . THR A 1 190 ? 6.546 11.577 -26.153 1.00 92.50 190 THR A CA 1
ATOM 1472 C C . THR A 1 190 ? 7.819 12.426 -26.090 1.00 92.50 190 THR A C 1
ATOM 1474 O O . THR A 1 190 ? 8.255 12.771 -25.000 1.00 92.50 190 THR A O 1
ATOM 1477 N N . GLY A 1 191 ? 8.458 12.709 -27.227 1.00 95.50 191 GLY A N 1
ATOM 1478 C CA . GLY A 1 191 ? 9.697 13.477 -27.321 1.00 95.50 191 GLY A CA 1
ATOM 1479 C C . GLY A 1 191 ? 10.990 12.659 -27.210 1.00 95.50 191 GLY A C 1
ATOM 1480 O O . GLY A 1 191 ? 12.058 13.231 -27.409 1.00 95.50 191 GLY A O 1
ATOM 1481 N N . PHE A 1 192 ? 10.913 11.349 -26.956 1.00 96.81 192 PHE A N 1
ATOM 1482 C CA . PHE A 1 192 ? 12.080 10.456 -26.867 1.00 96.81 192 PHE A CA 1
ATOM 1483 C C . PHE A 1 192 ? 12.476 9.914 -28.246 1.00 96.81 192 PHE A C 1
ATOM 1485 O O . PHE A 1 192 ? 11.634 9.814 -29.139 1.00 96.81 192 PHE A O 1
ATOM 1492 N N . GLN A 1 193 ? 13.745 9.554 -28.421 1.00 97.56 193 GLN A N 1
ATOM 1493 C CA . GLN A 1 193 ? 14.261 8.973 -29.661 1.00 97.56 193 GLN A CA 1
ATOM 1494 C C . GLN A 1 193 ? 14.125 7.441 -29.653 1.00 97.56 193 GLN A C 1
ATOM 1496 O O . GLN A 1 193 ? 14.228 6.785 -28.608 1.00 97.56 193 GLN A O 1
ATOM 1501 N N . ARG A 1 194 ? 13.860 6.867 -30.830 1.00 96.94 194 ARG A N 1
ATOM 1502 C CA . ARG A 1 194 ? 13.781 5.419 -31.077 1.00 96.94 194 ARG A CA 1
ATOM 1503 C C . ARG A 1 194 ? 14.545 5.056 -32.342 1.00 96.94 194 ARG A C 1
ATOM 1505 O O . ARG A 1 194 ? 14.389 5.727 -33.357 1.00 96.94 194 ARG A O 1
ATOM 1512 N N . GLY A 1 195 ? 15.352 4.008 -32.285 1.00 96.88 195 GLY A N 1
ATOM 1513 C CA . GLY A 1 195 ? 16.143 3.507 -33.397 1.00 96.88 195 GLY A CA 1
ATOM 1514 C C . GLY A 1 195 ? 15.297 3.018 -34.563 1.00 96.88 195 GLY A C 1
ATOM 1515 O O . GLY A 1 195 ? 14.229 2.428 -34.389 1.00 96.88 195 GLY A O 1
ATOM 1516 N N . ILE A 1 196 ? 15.785 3.280 -35.774 1.00 96.25 196 ILE A N 1
ATOM 1517 C CA . ILE A 1 196 ? 15.204 2.748 -37.004 1.00 96.25 196 ILE A CA 1
ATOM 1518 C C . ILE A 1 196 ? 15.762 1.331 -37.220 1.00 96.25 196 ILE A C 1
ATOM 1520 O O . ILE A 1 196 ? 16.986 1.161 -37.242 1.00 96.25 196 ILE A O 1
ATOM 1524 N N . PRO A 1 197 ? 14.909 0.309 -37.415 1.00 94.81 197 PRO A N 1
ATOM 1525 C CA . PRO A 1 197 ? 15.370 -1.063 -37.617 1.00 94.81 197 PRO A CA 1
ATOM 1526 C C . PRO A 1 197 ? 16.341 -1.161 -38.806 1.00 94.81 197 PRO A C 1
ATOM 1528 O O . PRO A 1 197 ? 16.144 -0.520 -39.838 1.00 94.81 197 PRO A O 1
ATOM 1531 N N . GLY A 1 198 ? 17.400 -1.963 -38.651 1.00 95.12 198 GLY A N 1
ATOM 1532 C CA . GLY A 1 198 ? 18.455 -2.169 -39.657 1.00 95.12 198 GLY A CA 1
ATOM 1533 C C . GLY A 1 198 ? 19.721 -1.317 -39.482 1.00 95.12 198 GLY A C 1
ATOM 1534 O O . GLY A 1 198 ? 20.744 -1.652 -40.070 1.00 95.12 198 GLY A O 1
ATOM 1535 N N . TYR A 1 199 ? 19.687 -0.273 -38.646 1.00 96.81 199 TYR A N 1
ATOM 1536 C CA . TYR A 1 199 ? 20.844 0.598 -38.365 1.00 96.81 199 TYR A CA 1
ATOM 1537 C C . TYR A 1 199 ? 21.506 0.333 -37.002 1.00 96.81 199 TYR A C 1
ATOM 1539 O O . TYR A 1 199 ? 22.372 1.096 -36.581 1.00 96.81 199 TYR A O 1
ATOM 1547 N N . PHE A 1 200 ? 21.093 -0.725 -36.299 1.00 97.25 200 PHE A N 1
ATOM 1548 C CA . PHE A 1 200 ? 21.626 -1.067 -34.982 1.00 97.25 200 PHE A CA 1
ATOM 1549 C C . PHE A 1 200 ? 23.059 -1.600 -35.082 1.00 97.25 200 PHE A C 1
ATOM 1551 O O . PHE A 1 200 ? 23.302 -2.609 -35.747 1.00 97.25 200 PHE A O 1
ATOM 1558 N N . ASP A 1 201 ? 23.993 -0.963 -34.377 1.00 97.00 201 ASP A N 1
ATOM 1559 C CA . ASP A 1 201 ? 25.394 -1.374 -34.312 1.00 97.00 201 ASP A CA 1
ATOM 1560 C C . ASP A 1 201 ? 25.817 -1.657 -32.862 1.00 97.00 201 ASP A C 1
ATOM 1562 O O . ASP A 1 201 ? 26.145 -0.757 -32.088 1.00 97.00 201 ASP A O 1
ATOM 1566 N N . ALA A 1 202 ? 25.864 -2.942 -32.501 1.00 95.62 202 ALA A N 1
ATOM 1567 C CA . ALA A 1 202 ? 26.243 -3.385 -31.160 1.00 95.62 202 ALA A CA 1
ATOM 1568 C C . ALA A 1 202 ? 27.686 -3.007 -30.770 1.00 95.62 202 ALA A C 1
ATOM 1570 O O . ALA A 1 202 ? 28.005 -2.945 -29.581 1.00 95.62 202 ALA A O 1
ATOM 1571 N N . THR A 1 203 ? 28.572 -2.741 -31.739 1.00 96.56 203 THR A N 1
ATOM 1572 C CA . THR A 1 203 ? 29.971 -2.388 -31.448 1.00 96.56 203 THR A CA 1
ATOM 1573 C C . THR A 1 203 ? 30.104 -0.997 -30.821 1.00 96.56 203 THR A C 1
ATOM 1575 O O . THR A 1 203 ? 31.063 -0.750 -30.082 1.00 96.56 203 THR A O 1
ATOM 1578 N N . GLN A 1 204 ? 29.106 -0.125 -31.017 1.00 96.38 204 GLN A N 1
ATOM 1579 C CA . GLN A 1 204 ? 29.032 1.195 -30.382 1.00 96.38 204 GLN A CA 1
ATOM 1580 C C . GLN A 1 204 ? 28.886 1.105 -28.862 1.00 96.38 204 GLN A C 1
ATOM 1582 O O . GLN A 1 204 ? 29.292 2.017 -28.149 1.00 96.38 204 GLN A O 1
ATOM 1587 N N . PHE A 1 205 ? 28.400 -0.016 -28.318 1.00 95.62 205 PHE A N 1
ATOM 1588 C CA . PHE A 1 205 ? 28.287 -0.173 -26.867 1.00 95.62 205 PHE A CA 1
ATOM 1589 C C . PHE A 1 205 ? 29.626 -0.104 -26.142 1.00 95.62 205 PHE A C 1
ATOM 1591 O O . PHE A 1 205 ? 29.664 0.248 -24.970 1.00 95.62 205 PHE A O 1
ATOM 1598 N N . ASN A 1 206 ? 30.745 -0.356 -26.818 1.00 96.06 206 ASN A N 1
ATOM 1599 C CA . ASN A 1 206 ? 32.061 -0.176 -26.208 1.00 96.06 206 ASN A CA 1
ATOM 1600 C C . ASN A 1 206 ? 32.513 1.289 -26.138 1.00 96.06 206 ASN A C 1
ATOM 1602 O O . ASN A 1 206 ? 33.416 1.600 -25.366 1.00 96.06 206 ASN A O 1
ATOM 1606 N N . GLN A 1 207 ? 31.892 2.163 -26.930 1.00 96.56 207 GLN A N 1
ATOM 1607 C CA . GLN A 1 207 ? 32.215 3.587 -27.034 1.00 96.56 207 GLN A CA 1
ATOM 1608 C C . GLN A 1 207 ? 31.298 4.463 -26.170 1.00 96.56 207 GLN A C 1
ATOM 1610 O O . GLN A 1 207 ? 31.613 5.628 -25.930 1.00 96.56 207 GLN A O 1
ATOM 1615 N N . PHE A 1 208 ? 30.186 3.906 -25.681 1.00 95.50 208 PHE A N 1
ATOM 1616 C CA . PHE A 1 208 ? 29.290 4.588 -24.755 1.00 95.50 208 PHE A CA 1
ATOM 1617 C C . PHE A 1 208 ? 29.982 4.791 -23.399 1.00 95.50 208 PHE A C 1
ATOM 1619 O O . PHE A 1 208 ? 30.735 3.926 -22.949 1.00 95.50 208 PHE A O 1
ATOM 1626 N N . GLY A 1 209 ? 29.748 5.931 -22.744 1.00 96.44 209 GLY A N 1
ATOM 1627 C CA . GLY A 1 209 ? 30.440 6.287 -21.501 1.00 96.44 209 GLY A CA 1
ATOM 1628 C C . GLY A 1 209 ? 30.267 5.227 -20.408 1.00 96.44 209 GLY A C 1
ATOM 1629 O O . GLY A 1 209 ? 29.161 4.742 -20.183 1.00 96.44 209 GLY A O 1
ATOM 1630 N N . ASP A 1 210 ? 31.353 4.858 -19.722 1.00 96.19 210 ASP A N 1
ATOM 1631 C CA . ASP A 1 210 ? 31.370 3.809 -18.684 1.00 96.19 210 ASP A CA 1
ATOM 1632 C C . ASP A 1 210 ? 30.312 4.037 -17.593 1.00 96.19 210 ASP A C 1
ATOM 1634 O O . ASP A 1 210 ? 29.645 3.092 -17.163 1.00 96.19 210 ASP A O 1
ATOM 1638 N N . ASP A 1 211 ? 30.119 5.297 -17.194 1.00 95.88 211 ASP A N 1
ATOM 1639 C CA . ASP A 1 211 ? 29.132 5.695 -16.188 1.00 95.88 211 ASP A CA 1
ATOM 1640 C C . ASP A 1 211 ? 27.696 5.417 -16.663 1.00 95.88 211 ASP A C 1
ATOM 1642 O O . ASP A 1 211 ? 26.906 4.797 -15.944 1.00 95.88 211 ASP A O 1
ATOM 1646 N N . ASP A 1 212 ? 27.367 5.804 -17.896 1.00 95.12 212 ASP A N 1
ATOM 1647 C CA . ASP A 1 212 ? 26.033 5.620 -18.472 1.00 95.12 212 ASP A CA 1
ATOM 1648 C C . ASP A 1 212 ? 25.752 4.147 -18.787 1.00 95.12 212 ASP A C 1
ATOM 1650 O O . ASP A 1 212 ? 24.637 3.670 -18.571 1.00 95.12 212 ASP A O 1
ATOM 1654 N N . ARG A 1 213 ? 26.772 3.384 -19.206 1.00 94.69 213 ARG A N 1
ATOM 1655 C CA . ARG A 1 213 ? 26.681 1.922 -19.363 1.00 94.69 213 ARG A CA 1
ATOM 1656 C C . ARG A 1 213 ? 26.355 1.238 -18.050 1.00 94.69 213 ARG A C 1
ATOM 1658 O O . ARG A 1 213 ? 25.464 0.393 -18.005 1.00 94.69 213 ARG A O 1
ATOM 1665 N N . SER A 1 214 ? 27.048 1.619 -16.979 1.00 94.50 214 SER A N 1
ATOM 1666 C CA . SER A 1 214 ? 26.789 1.088 -15.642 1.00 94.50 214 SER A CA 1
ATOM 1667 C C . SER A 1 214 ? 25.356 1.387 -15.197 1.00 94.50 214 SER A C 1
ATOM 1669 O O . SER A 1 214 ? 24.666 0.491 -14.710 1.00 94.50 214 SER A O 1
ATOM 1671 N N . LEU A 1 215 ? 24.866 2.609 -15.434 1.00 93.88 215 LEU A N 1
ATOM 1672 C CA . LEU A 1 215 ? 23.478 2.977 -15.147 1.00 93.88 215 LEU A CA 1
ATOM 1673 C C . LEU A 1 215 ? 22.472 2.173 -15.982 1.00 93.88 215 LEU A C 1
ATOM 1675 O O . LEU A 1 215 ? 21.461 1.732 -15.437 1.00 93.88 215 LEU A O 1
ATOM 1679 N N . LEU A 1 216 ? 22.752 1.940 -17.269 1.00 93.75 216 LEU A N 1
ATOM 1680 C CA . LEU A 1 216 ? 21.896 1.152 -18.161 1.00 93.75 216 LEU A CA 1
ATOM 1681 C C . LEU A 1 216 ? 21.792 -0.307 -17.686 1.00 93.75 216 LEU A C 1
ATOM 1683 O O . LEU A 1 216 ? 20.698 -0.865 -17.610 1.00 93.75 216 LEU A O 1
ATOM 1687 N N . CYS A 1 217 ? 22.923 -0.900 -17.291 1.00 91.00 217 CYS A N 1
ATOM 1688 C CA . CYS A 1 217 ? 22.994 -2.254 -16.738 1.00 91.00 217 CYS A CA 1
ATOM 1689 C C . CYS A 1 217 ? 22.304 -2.384 -15.370 1.00 91.00 2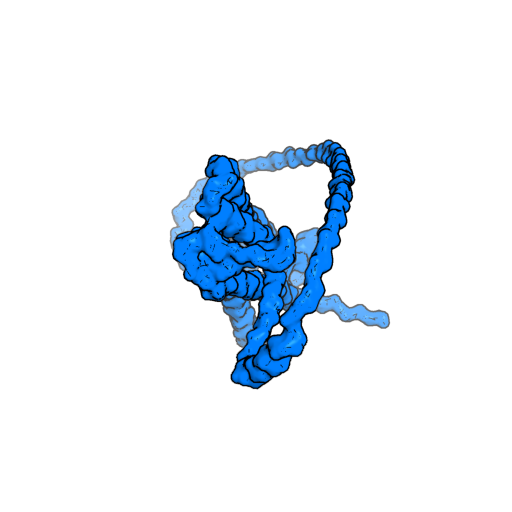17 CYS A C 1
ATOM 1691 O O . CYS A 1 217 ? 21.889 -3.476 -14.992 1.00 91.00 217 CYS A O 1
ATOM 1693 N N . GLN A 1 218 ? 22.162 -1.287 -14.620 1.00 90.00 218 GLN A N 1
ATOM 1694 C CA . GLN A 1 218 ? 21.473 -1.270 -13.327 1.00 90.00 218 GLN A CA 1
ATOM 1695 C C . GLN A 1 218 ? 19.950 -1.145 -13.444 1.00 90.00 218 GLN A C 1
ATOM 1697 O O . GLN A 1 218 ? 19.265 -1.224 -12.422 1.00 90.00 218 GLN A O 1
ATOM 1702 N N . ILE A 1 219 ? 19.394 -0.960 -14.648 1.00 90.19 219 ILE A N 1
ATOM 1703 C CA . ILE A 1 219 ? 17.944 -0.867 -14.837 1.00 90.19 219 ILE A CA 1
ATOM 1704 C C . ILE A 1 219 ? 17.315 -2.216 -14.437 1.00 90.19 219 ILE A C 1
ATOM 1706 O O . ILE A 1 219 ? 17.488 -3.208 -15.147 1.00 90.19 219 ILE A O 1
ATOM 1710 N N . PRO A 1 220 ? 16.519 -2.285 -13.348 1.00 79.56 220 PRO A N 1
ATOM 1711 C CA . PRO A 1 220 ? 15.998 -3.558 -12.837 1.00 79.56 220 PRO A CA 1
ATOM 1712 C C . PRO A 1 220 ? 15.106 -4.287 -13.850 1.00 79.56 220 PRO A C 1
ATOM 1714 O O . PRO A 1 220 ? 14.990 -5.511 -13.812 1.00 79.56 220 PRO A O 1
ATOM 1717 N N . LEU A 1 221 ? 14.501 -3.528 -14.776 1.00 75.62 221 LEU A N 1
ATOM 1718 C CA . LEU A 1 221 ? 13.665 -4.027 -15.871 1.00 75.62 221 LEU A CA 1
ATOM 1719 C C . LEU A 1 221 ? 14.417 -4.908 -16.874 1.00 75.62 221 LEU A C 1
ATOM 1721 O O . LEU A 1 221 ? 13.775 -5.710 -17.546 1.00 75.62 221 LEU A O 1
ATOM 1725 N N . ALA A 1 222 ? 15.750 -4.835 -16.933 1.00 78.12 222 ALA A N 1
ATOM 1726 C CA . ALA A 1 222 ? 16.547 -5.682 -17.818 1.00 78.12 222 ALA A CA 1
ATOM 1727 C C . ALA A 1 222 ? 16.549 -7.163 -17.385 1.00 78.12 222 ALA A C 1
ATOM 1729 O O . ALA A 1 222 ? 16.736 -8.056 -18.211 1.00 78.12 222 ALA A O 1
ATOM 1730 N N . HIS A 1 223 ? 16.288 -7.454 -16.104 1.00 83.88 223 HIS A N 1
ATOM 1731 C CA . HIS A 1 223 ? 16.338 -8.810 -15.556 1.00 83.88 223 HIS A CA 1
ATOM 1732 C C . HIS A 1 223 ? 14.950 -9.305 -15.129 1.00 83.88 223 HIS A C 1
ATOM 1734 O O . HIS A 1 223 ? 14.595 -9.302 -13.949 1.00 83.88 223 HIS A O 1
ATOM 1740 N N . VAL A 1 224 ? 14.182 -9.827 -16.091 1.00 83.75 224 VAL A N 1
ATOM 1741 C CA . VAL A 1 224 ? 12.838 -10.417 -15.898 1.00 83.75 224 VAL A CA 1
ATOM 1742 C C . VAL A 1 224 ? 12.757 -11.363 -14.690 1.00 83.75 224 VAL A C 1
ATOM 1744 O O . VAL A 1 224 ? 11.821 -11.278 -13.896 1.00 83.75 224 VAL A O 1
ATOM 1747 N N . LYS A 1 225 ? 13.759 -12.234 -14.502 1.00 85.31 225 LYS A N 1
ATOM 1748 C CA . LYS A 1 225 ? 13.805 -13.186 -13.377 1.00 85.31 225 LYS A CA 1
ATOM 1749 C C . LYS A 1 225 ? 13.830 -12.483 -12.014 1.00 85.31 225 LYS A C 1
ATOM 1751 O O . LYS A 1 225 ? 13.158 -12.921 -11.084 1.00 85.31 225 LYS A O 1
ATOM 1756 N N . TYR A 1 226 ? 14.585 -11.391 -11.906 1.00 87.38 226 TYR A N 1
ATOM 1757 C CA . TYR A 1 226 ? 14.718 -10.625 -10.669 1.00 87.38 226 TYR A CA 1
ATOM 1758 C C . TYR A 1 226 ? 13.410 -9.909 -10.318 1.00 87.38 226 TYR A C 1
ATOM 1760 O O . TYR A 1 226 ? 12.918 -10.028 -9.197 1.00 87.38 226 TYR A O 1
ATOM 1768 N N . ILE A 1 227 ? 12.786 -9.255 -11.302 1.00 86.38 227 ILE A N 1
ATOM 1769 C CA . ILE A 1 227 ? 11.474 -8.619 -11.123 1.00 86.38 227 ILE A CA 1
ATOM 1770 C C . ILE A 1 227 ? 10.406 -9.634 -10.740 1.00 86.38 227 ILE A C 1
ATOM 1772 O O . ILE A 1 227 ? 9.629 -9.376 -9.826 1.00 86.38 227 ILE A O 1
ATOM 1776 N N . SER A 1 228 ? 10.388 -10.801 -11.386 1.00 85.88 228 SER A N 1
ATOM 1777 C CA . SER A 1 228 ? 9.437 -11.856 -11.043 1.00 85.88 228 SER A CA 1
ATOM 1778 C C . SER A 1 228 ? 9.552 -12.265 -9.572 1.00 85.88 228 SER A C 1
ATOM 1780 O O . SER A 1 228 ? 8.531 -12.461 -8.920 1.00 85.88 228 SER A O 1
ATOM 1782 N N . CYS A 1 229 ? 10.770 -12.359 -9.029 1.00 91.69 229 CYS A N 1
ATOM 1783 C CA . CYS A 1 229 ? 10.987 -12.664 -7.614 1.00 91.69 229 CYS A CA 1
ATOM 1784 C C . CYS A 1 229 ? 10.414 -11.566 -6.702 1.00 91.69 229 CYS A C 1
ATOM 1786 O O . CYS A 1 229 ? 9.660 -11.865 -5.776 1.00 91.69 229 CYS A O 1
ATOM 1788 N N . ILE A 1 230 ? 10.694 -10.293 -7.004 1.00 89.81 230 ILE A N 1
ATOM 1789 C CA . ILE A 1 230 ? 10.161 -9.150 -6.243 1.00 89.81 230 ILE A CA 1
ATOM 1790 C C . ILE A 1 230 ? 8.630 -9.140 -6.261 1.00 89.81 230 ILE A C 1
ATOM 1792 O O . ILE A 1 230 ? 8.007 -8.941 -5.220 1.00 89.81 230 ILE A O 1
ATOM 1796 N N . LEU A 1 231 ? 8.012 -9.387 -7.419 1.00 88.81 231 LEU A N 1
ATOM 1797 C CA . LEU A 1 231 ? 6.555 -9.443 -7.541 1.00 88.81 231 LEU A CA 1
ATOM 1798 C C . LEU A 1 231 ? 5.955 -10.578 -6.720 1.00 88.81 231 LEU A C 1
ATOM 1800 O O . LEU A 1 231 ? 4.918 -10.378 -6.095 1.00 88.81 231 LEU A O 1
ATOM 1804 N N . VAL A 1 232 ? 6.593 -11.750 -6.684 1.00 90.75 232 VAL A N 1
ATOM 1805 C CA . VAL A 1 232 ? 6.136 -12.873 -5.854 1.00 90.75 232 VAL A CA 1
ATOM 1806 C C . VAL A 1 232 ? 6.197 -12.505 -4.375 1.00 90.75 232 VAL A C 1
ATOM 1808 O O . VAL A 1 232 ? 5.209 -12.694 -3.669 1.00 90.75 232 VAL A O 1
ATOM 1811 N N . VAL A 1 233 ? 7.310 -11.926 -3.912 1.00 93.94 233 VAL A N 1
ATOM 1812 C CA . VAL A 1 233 ? 7.441 -11.466 -2.520 1.00 93.94 233 VAL A CA 1
ATOM 1813 C C . VAL A 1 233 ? 6.358 -10.442 -2.192 1.00 93.94 233 VAL A C 1
ATOM 1815 O O . VAL A 1 233 ? 5.654 -10.596 -1.197 1.00 93.94 233 VAL A O 1
ATOM 1818 N N . TRP A 1 234 ? 6.156 -9.451 -3.060 1.00 93.62 234 TRP A N 1
ATOM 1819 C CA . TRP A 1 234 ? 5.111 -8.446 -2.879 1.00 93.62 234 TRP A CA 1
ATOM 1820 C C . TRP A 1 234 ? 3.711 -9.081 -2.851 1.00 93.62 234 TRP A C 1
ATOM 1822 O O . TRP A 1 234 ? 2.910 -8.774 -1.969 1.00 93.62 234 TRP A O 1
ATOM 1832 N N . THR A 1 235 ? 3.434 -10.035 -3.742 1.00 92.44 235 THR A N 1
ATOM 1833 C CA . THR A 1 235 ? 2.166 -10.780 -3.769 1.00 92.44 235 THR A CA 1
ATOM 1834 C C . THR A 1 235 ? 1.912 -11.452 -2.425 1.00 92.44 235 THR A C 1
ATOM 1836 O O . THR A 1 235 ? 0.852 -11.258 -1.831 1.00 92.44 235 THR A O 1
ATOM 1839 N N . LEU A 1 236 ? 2.899 -12.187 -1.906 1.00 93.56 236 LEU A N 1
ATOM 1840 C CA . LEU A 1 236 ? 2.798 -12.868 -0.617 1.00 93.56 236 LEU A CA 1
ATOM 1841 C C . LEU A 1 236 ? 2.560 -11.881 0.530 1.00 93.56 236 LEU A C 1
ATOM 1843 O O . LEU A 1 236 ? 1.682 -12.124 1.355 1.00 93.56 236 LEU A O 1
ATOM 1847 N N . THR A 1 237 ? 3.267 -10.747 0.555 1.00 94.06 237 THR A N 1
ATOM 1848 C CA . THR A 1 237 ? 3.039 -9.694 1.554 1.00 94.06 237 THR A CA 1
ATOM 1849 C C . THR A 1 237 ? 1.604 -9.164 1.494 1.00 94.06 237 THR A C 1
ATOM 1851 O O . THR A 1 237 ? 0.943 -9.086 2.526 1.00 94.06 237 THR A O 1
ATOM 1854 N N . CYS A 1 238 ? 1.077 -8.866 0.302 1.00 93.31 238 CYS A N 1
ATOM 1855 C CA . CYS A 1 238 ? -0.308 -8.415 0.145 1.00 93.31 238 CYS A CA 1
ATOM 1856 C C . CYS A 1 238 ? -1.331 -9.469 0.598 1.00 93.31 238 CYS A C 1
ATOM 1858 O O . CYS A 1 238 ? -2.336 -9.115 1.214 1.00 93.31 238 CYS A O 1
ATOM 1860 N N . PHE A 1 239 ? -1.082 -10.755 0.331 1.00 94.00 239 PHE A N 1
ATOM 1861 C CA . PHE A 1 239 ? -1.952 -11.844 0.786 1.00 94.00 239 PHE A CA 1
ATOM 1862 C C . PHE A 1 239 ? -1.934 -12.027 2.305 1.00 94.00 239 PHE A C 1
ATOM 1864 O O . PHE A 1 239 ? -2.992 -12.249 2.894 1.00 94.00 239 PHE A O 1
ATOM 1871 N N . ILE A 1 240 ? -0.763 -11.925 2.942 1.00 93.88 240 ILE A N 1
ATOM 1872 C CA . ILE A 1 240 ? -0.637 -11.992 4.405 1.00 93.88 240 ILE A CA 1
ATOM 1873 C C . ILE A 1 240 ? -1.440 -10.857 5.040 1.00 93.88 240 ILE A C 1
ATOM 1875 O O . ILE A 1 240 ? -2.288 -11.115 5.892 1.00 93.88 240 ILE A O 1
ATOM 1879 N N . GLU A 1 241 ? -1.253 -9.626 4.565 1.00 92.12 241 GLU A N 1
ATOM 1880 C CA . GLU A 1 241 ? -2.000 -8.465 5.055 1.00 92.12 241 GLU A CA 1
ATOM 1881 C C . GLU A 1 241 ? -3.512 -8.631 4.865 1.00 92.12 241 GLU A C 1
ATOM 1883 O O . GLU A 1 241 ? -4.287 -8.394 5.793 1.00 92.12 241 GLU A O 1
ATOM 1888 N N . LEU A 1 242 ? -3.955 -9.106 3.695 1.00 94.00 242 LEU A N 1
ATOM 1889 C CA . LEU A 1 242 ? -5.373 -9.361 3.449 1.00 94.00 242 LEU A CA 1
ATOM 1890 C C . LEU A 1 242 ? -5.931 -10.413 4.414 1.00 94.00 242 LEU A C 1
ATOM 1892 O O . LEU A 1 242 ? -6.994 -10.199 4.996 1.00 94.00 242 LEU A O 1
ATOM 1896 N N . ARG A 1 243 ? -5.218 -11.527 4.619 1.00 94.50 243 ARG A N 1
ATOM 1897 C CA . ARG A 1 243 ? -5.634 -12.591 5.542 1.00 94.50 243 ARG A CA 1
ATOM 1898 C C . ARG A 1 243 ? -5.742 -12.077 6.975 1.00 94.50 243 ARG A C 1
ATOM 1900 O O . ARG A 1 243 ? -6.715 -12.402 7.652 1.00 94.50 243 ARG A O 1
ATOM 1907 N N . LEU A 1 244 ? -4.783 -11.268 7.423 1.00 92.12 244 LEU A N 1
ATOM 1908 C CA . LEU A 1 244 ? -4.812 -10.652 8.749 1.00 92.12 244 LEU A CA 1
ATOM 1909 C C . LEU A 1 244 ? -6.035 -9.743 8.901 1.00 92.12 244 LEU A C 1
ATOM 1911 O O . LEU A 1 244 ? -6.784 -9.880 9.866 1.00 92.12 244 LEU A O 1
ATOM 1915 N N . ILE A 1 245 ? -6.300 -8.868 7.926 1.00 93.31 245 ILE A N 1
ATOM 1916 C CA . ILE A 1 245 ? -7.471 -7.978 7.954 1.00 93.31 245 ILE A CA 1
ATOM 1917 C C . ILE A 1 245 ? -8.774 -8.793 7.941 1.00 93.31 245 ILE A C 1
ATOM 1919 O O . ILE A 1 245 ? -9.693 -8.479 8.700 1.00 93.31 245 ILE A O 1
ATOM 1923 N N . MET A 1 246 ? -8.853 -9.852 7.129 1.00 95.06 246 MET A N 1
ATOM 1924 C CA . MET A 1 246 ? -10.009 -10.751 7.070 1.00 95.06 246 MET A CA 1
ATOM 1925 C C . MET A 1 246 ? -10.261 -11.461 8.395 1.00 95.06 246 MET A C 1
ATOM 1927 O O . MET A 1 246 ? -11.392 -11.433 8.874 1.00 95.06 246 MET A O 1
ATOM 1931 N N . SER A 1 247 ? -9.223 -12.027 9.013 1.00 93.50 247 SER A N 1
ATOM 1932 C CA . SER A 1 247 ? -9.329 -12.688 10.317 1.00 93.50 247 SER A CA 1
ATOM 1933 C C . SER A 1 247 ? -9.831 -11.719 11.391 1.00 93.50 247 SER A C 1
ATOM 1935 O O . SER A 1 247 ? -10.854 -11.965 12.029 1.00 93.50 247 SER A O 1
ATOM 1937 N N . GLN A 1 248 ? -9.200 -10.544 11.494 1.00 91.81 248 GLN A N 1
ATOM 1938 C CA . GLN A 1 248 ? -9.593 -9.505 12.451 1.00 91.81 248 GLN A CA 1
ATOM 1939 C C . GLN A 1 248 ? -11.035 -9.034 12.227 1.00 91.81 248 GLN A C 1
ATOM 1941 O O . GLN A 1 248 ? -11.788 -8.824 13.176 1.00 91.81 248 GLN A O 1
ATOM 1946 N N . SER A 1 249 ? -11.445 -8.887 10.967 1.00 94.44 249 SER A N 1
ATOM 1947 C CA . SER A 1 249 ? -12.808 -8.472 10.632 1.00 94.44 249 SER A CA 1
ATOM 1948 C C . SER A 1 249 ? -13.829 -9.548 10.961 1.00 94.44 249 SER A C 1
ATOM 1950 O O . SER A 1 249 ? -14.893 -9.228 11.483 1.00 94.44 249 SER A O 1
ATOM 1952 N N . MET A 1 250 ? -13.511 -10.811 10.675 1.00 95.56 250 MET A N 1
ATOM 1953 C CA . MET A 1 250 ? -14.371 -11.941 11.001 1.00 95.56 250 MET A CA 1
ATOM 1954 C C . MET A 1 250 ? -14.555 -12.042 12.516 1.00 95.56 250 MET A C 1
ATOM 1956 O O . MET A 1 250 ? -15.685 -12.150 12.984 1.00 95.56 250 MET A O 1
ATOM 1960 N N . GLN A 1 251 ? -13.471 -11.910 13.282 1.00 92.62 251 GLN A N 1
ATOM 1961 C CA . GLN A 1 251 ? -13.516 -11.963 14.739 1.00 92.62 251 GLN A CA 1
ATOM 1962 C C . GLN A 1 251 ? -14.368 -10.827 15.324 1.00 92.62 251 GLN A C 1
ATOM 1964 O O . GLN A 1 251 ? -15.294 -11.087 16.085 1.00 92.62 251 GLN A O 1
ATOM 1969 N N . VAL A 1 252 ? -14.121 -9.578 14.916 1.00 92.38 252 VAL A N 1
ATOM 1970 C CA . VAL A 1 252 ? -14.792 -8.396 15.491 1.00 92.38 252 VAL A CA 1
ATOM 1971 C C . VAL A 1 252 ? -16.238 -8.235 15.010 1.00 92.38 252 VAL A C 1
ATOM 1973 O O . VAL A 1 252 ? -17.126 -7.874 15.787 1.00 92.38 252 VAL A O 1
ATOM 1976 N N . LEU A 1 253 ? -16.500 -8.442 13.716 1.00 95.62 253 LEU A N 1
ATOM 1977 C CA . LEU A 1 253 ? -17.822 -8.179 13.141 1.00 95.62 253 LEU A CA 1
ATOM 1978 C C . LEU A 1 253 ? -18.755 -9.381 13.274 1.00 95.62 253 LEU A C 1
ATOM 1980 O O . LEU A 1 253 ? -19.931 -9.184 13.596 1.00 95.62 253 LEU A O 1
ATOM 1984 N N . VAL A 1 254 ? -18.244 -10.595 13.042 1.00 96.62 254 VAL A N 1
ATOM 1985 C CA . VAL A 1 254 ? -19.062 -11.811 12.938 1.00 96.62 254 VAL A CA 1
ATOM 1986 C C . VAL A 1 254 ? -19.009 -12.648 14.211 1.00 96.62 254 VAL A C 1
ATOM 1988 O O . VAL A 1 254 ? -20.068 -12.973 14.738 1.00 96.62 254 VAL A O 1
ATOM 1991 N N . ALA A 1 255 ? -17.817 -12.977 14.717 1.00 95.12 255 ALA A N 1
ATOM 1992 C CA . ALA A 1 255 ? -17.674 -13.900 15.844 1.00 95.12 255 ALA A CA 1
ATOM 1993 C C . ALA A 1 255 ? -18.114 -13.281 17.177 1.00 95.12 255 ALA A C 1
ATOM 1995 O O . ALA A 1 255 ? -18.741 -13.957 17.987 1.00 95.12 255 ALA A O 1
ATOM 1996 N N . THR A 1 256 ? -17.838 -11.994 17.410 1.00 95.06 256 THR A N 1
ATOM 1997 C CA . THR A 1 256 ? -18.308 -11.329 18.630 1.00 95.06 256 THR A CA 1
ATOM 1998 C C . THR A 1 256 ? -19.841 -11.222 18.624 1.00 95.06 256 THR A C 1
ATOM 2000 O O . THR A 1 256 ? -20.387 -10.621 17.696 1.00 95.06 256 THR A O 1
ATOM 2003 N N . PRO A 1 257 ? -20.576 -11.712 19.636 1.00 96.44 257 PRO A N 1
ATOM 2004 C CA . PRO A 1 257 ? -22.029 -11.574 19.692 1.00 96.44 257 PRO A CA 1
ATOM 2005 C C . PRO A 1 257 ? -22.465 -10.110 19.857 1.00 96.44 257 PRO A C 1
ATOM 2007 O O . PRO A 1 257 ? -21.730 -9.252 20.362 1.00 96.44 257 PRO A O 1
ATOM 2010 N N . THR A 1 258 ? -23.676 -9.798 19.391 1.00 97.38 258 THR A N 1
ATOM 2011 C CA . THR A 1 258 ? -24.277 -8.470 19.562 1.00 97.38 258 THR A CA 1
ATOM 2012 C C . THR A 1 258 ? -25.013 -8.370 20.888 1.00 97.38 258 THR A C 1
ATOM 2014 O O . THR A 1 258 ? -25.916 -9.161 21.138 1.00 97.38 258 THR A O 1
ATOM 2017 N N . VAL A 1 259 ? -24.662 -7.373 21.699 1.00 97.19 259 VAL A N 1
ATOM 2018 C CA . VAL A 1 259 ? -25.336 -7.067 22.972 1.00 97.19 259 VAL A CA 1
ATOM 2019 C C . VAL A 1 259 ? -26.173 -5.795 22.848 1.00 97.19 259 VAL A C 1
ATOM 2021 O O . VAL A 1 259 ? -25.796 -4.877 22.115 1.00 97.19 259 VAL A O 1
ATOM 2024 N N . ASP A 1 260 ? -27.286 -5.719 23.579 1.00 96.62 260 ASP A N 1
ATOM 2025 C CA . ASP A 1 260 ? -28.183 -4.552 23.557 1.00 96.62 260 ASP A CA 1
ATOM 2026 C C . ASP A 1 260 ? -27.591 -3.347 24.302 1.00 96.62 260 ASP A C 1
ATOM 2028 O O . ASP A 1 260 ? -27.819 -2.194 23.934 1.00 96.62 260 ASP A O 1
ATOM 2032 N N . SER A 1 261 ? -26.793 -3.608 25.343 1.00 94.75 261 SER A N 1
ATOM 2033 C CA . SER A 1 261 ? -26.145 -2.581 26.159 1.00 94.75 261 SER A CA 1
ATOM 2034 C C . SER A 1 261 ? -24.638 -2.793 26.231 1.00 94.75 261 SER A C 1
ATOM 2036 O O . SER A 1 261 ? -24.160 -3.877 26.563 1.00 94.75 261 SER A O 1
ATOM 2038 N N . MET A 1 262 ? -23.874 -1.717 26.020 1.00 92.00 262 MET A N 1
ATOM 2039 C CA . MET A 1 262 ? -22.409 -1.734 26.141 1.00 92.00 262 MET A CA 1
ATOM 2040 C C . MET A 1 262 ? -21.934 -2.000 27.581 1.00 92.00 262 MET A C 1
ATOM 2042 O O . MET A 1 262 ? -20.776 -2.345 27.793 1.00 92.00 262 MET A O 1
ATOM 2046 N N . SER A 1 263 ? -22.814 -1.891 28.580 1.00 91.00 263 SER A N 1
ATOM 2047 C CA . SER A 1 263 ? -22.486 -2.258 29.962 1.00 91.00 263 SER A CA 1
ATOM 2048 C C . SER A 1 263 ? -22.204 -3.756 30.131 1.00 91.00 263 SER A C 1
ATOM 2050 O O . SER A 1 263 ? -21.550 -4.132 31.094 1.00 91.00 263 SER A O 1
ATOM 2052 N N . GLN A 1 264 ? -22.693 -4.597 29.210 1.00 93.75 264 GLN A N 1
ATOM 2053 C CA . GLN A 1 264 ? -22.461 -6.048 29.174 1.00 93.75 264 GLN A CA 1
ATOM 2054 C C . GLN A 1 264 ? -21.307 -6.434 28.234 1.00 93.75 264 GLN A C 1
ATOM 2056 O O . GLN A 1 264 ? -21.042 -7.613 28.035 1.00 93.75 264 GLN A O 1
ATOM 2061 N N . ALA A 1 265 ? -20.636 -5.453 27.622 1.00 93.00 265 ALA A N 1
ATOM 2062 C CA . ALA A 1 265 ? -19.595 -5.712 26.630 1.00 93.00 265 ALA A CA 1
ATOM 2063 C C . ALA A 1 265 ? -18.308 -6.292 27.235 1.00 93.00 265 ALA A C 1
ATOM 2065 O O . ALA A 1 265 ? -17.521 -6.904 26.516 1.00 93.00 265 ALA A O 1
ATOM 2066 N N . LEU A 1 266 ? -18.080 -6.068 28.532 1.00 92.81 266 LEU A N 1
ATOM 2067 C CA . LEU A 1 266 ? -16.877 -6.484 29.244 1.00 92.81 266 LEU A CA 1
ATOM 2068 C C . LEU A 1 266 ? -17.256 -7.446 30.370 1.00 92.81 266 LEU A C 1
ATOM 2070 O O . LEU A 1 266 ? -18.063 -7.081 31.228 1.00 92.81 266 LEU A O 1
ATOM 2074 N N . ALA A 1 267 ? -16.644 -8.628 30.387 1.00 92.19 267 ALA A N 1
ATOM 2075 C CA . ALA A 1 267 ? -16.638 -9.494 31.559 1.00 92.19 267 ALA A CA 1
ATOM 2076 C C . ALA A 1 267 ? -15.304 -9.345 32.288 1.00 92.19 267 ALA A C 1
ATOM 2078 O O . ALA A 1 267 ? -14.240 -9.257 31.672 1.00 92.19 267 ALA A O 1
ATOM 2079 N N . SER A 1 268 ? -15.375 -9.278 33.615 1.00 88.38 268 SER A N 1
ATOM 2080 C CA . SER A 1 268 ? -14.186 -9.395 34.450 1.00 88.38 268 SER A CA 1
ATOM 2081 C C . SER A 1 268 ? -13.795 -10.866 34.496 1.00 88.38 268 SER A C 1
ATOM 2083 O O . SER A 1 268 ? -14.568 -11.679 35.001 1.00 88.38 268 SER A O 1
ATOM 2085 N N . THR A 1 269 ? -12.619 -11.193 33.973 1.00 88.69 269 THR A N 1
ATOM 2086 C CA . THR A 1 269 ? -12.002 -12.514 34.134 1.00 88.69 269 THR A CA 1
ATOM 2087 C C . THR A 1 269 ? -11.465 -12.658 35.569 1.00 88.69 269 THR A C 1
ATOM 2089 O O . THR A 1 269 ? -11.248 -11.660 36.263 1.00 88.69 269 THR A O 1
ATOM 2092 N N . ASP A 1 270 ? -11.239 -13.892 36.035 1.00 91.69 270 ASP A N 1
ATOM 2093 C CA . ASP A 1 270 ? -10.644 -14.177 37.356 1.00 91.69 270 ASP A CA 1
ATOM 2094 C C . ASP A 1 270 ? -9.228 -13.588 37.520 1.00 91.69 270 ASP A C 1
ATOM 2096 O O . ASP A 1 270 ? -8.745 -13.371 38.636 1.00 91.69 270 ASP A O 1
ATOM 2100 N N . THR A 1 271 ? -8.556 -13.286 36.407 1.00 88.25 271 THR A N 1
ATOM 2101 C CA . THR A 1 271 ? -7.279 -12.581 36.366 1.00 88.25 271 THR A CA 1
ATOM 2102 C C . THR A 1 271 ? -7.508 -11.065 36.514 1.00 88.25 271 THR A C 1
ATOM 2104 O O . THR A 1 271 ? -8.110 -10.425 35.653 1.00 88.25 271 THR A O 1
ATOM 2107 N N . PRO A 1 272 ? -6.981 -10.414 37.573 1.00 80.94 272 PRO A N 1
ATOM 2108 C CA . PRO A 1 272 ? -7.325 -9.031 37.945 1.00 80.94 272 PRO A CA 1
ATOM 2109 C C . PRO A 1 272 ? -6.885 -7.942 36.945 1.00 80.94 272 PRO A C 1
ATOM 2111 O O . PRO A 1 272 ? -7.075 -6.747 37.197 1.00 80.94 272 PRO A O 1
ATOM 2114 N N . HIS A 1 273 ? -6.267 -8.320 35.828 1.00 84.06 273 HIS A N 1
ATOM 2115 C CA . HIS A 1 273 ? -5.724 -7.413 34.819 1.00 84.06 273 HIS A CA 1
ATOM 2116 C C . HIS A 1 273 ? -6.182 -7.727 33.395 1.00 84.06 273 HIS A C 1
ATOM 2118 O O . HIS A 1 273 ? -5.836 -6.972 32.485 1.00 84.06 273 HIS A O 1
ATOM 2124 N N . GLU A 1 274 ? -6.970 -8.782 33.196 1.00 85.50 274 GLU A N 1
ATOM 2125 C CA . GLU A 1 274 ? -7.471 -9.145 31.878 1.00 85.50 274 GLU A CA 1
ATOM 2126 C C . GLU A 1 274 ? -8.948 -8.790 31.803 1.00 85.50 274 GLU A C 1
ATOM 2128 O O . GLU A 1 274 ? -9.726 -8.979 32.738 1.00 85.50 274 GLU A O 1
ATOM 2133 N N . VAL A 1 275 ? -9.308 -8.156 30.697 1.00 85.94 275 VAL A N 1
ATOM 2134 C CA . VAL A 1 275 ? -10.677 -7.754 30.423 1.00 85.94 275 VAL A CA 1
ATOM 2135 C C . VAL A 1 275 ? -11.062 -8.456 29.143 1.00 85.94 275 VAL A C 1
ATOM 2137 O O . VAL A 1 275 ? -10.518 -8.144 28.081 1.00 85.94 275 VAL A O 1
ATOM 2140 N N . GLU A 1 276 ? -11.995 -9.389 29.254 1.00 90.44 276 GLU A N 1
ATOM 2141 C CA . GLU A 1 276 ? -12.504 -10.116 28.107 1.00 90.44 276 GLU A CA 1
ATOM 2142 C C . GLU A 1 276 ? -13.663 -9.347 27.469 1.00 90.44 276 GLU A C 1
ATOM 2144 O O . GLU A 1 276 ? -14.563 -8.826 28.140 1.00 90.44 276 GLU A O 1
ATOM 2149 N N . VAL A 1 277 ? -13.623 -9.247 26.143 1.00 91.88 277 VAL A N 1
ATOM 2150 C CA . VAL A 1 277 ? -14.667 -8.596 25.355 1.00 91.88 277 VAL A CA 1
ATOM 2151 C C . VAL A 1 277 ? -15.699 -9.650 24.971 1.00 91.88 277 VAL A C 1
ATOM 2153 O O . VAL A 1 277 ? -15.535 -10.349 23.976 1.00 91.88 277 VAL A O 1
ATOM 2156 N N . VAL A 1 278 ? -16.776 -9.743 25.750 1.00 94.19 278 VAL A N 1
ATOM 2157 C CA . VAL A 1 278 ? -17.837 -10.740 25.530 1.00 94.19 278 VAL A CA 1
ATOM 2158 C C . VAL A 1 278 ? -18.718 -10.366 24.345 1.00 94.19 278 VAL A C 1
ATOM 2160 O O . VAL A 1 278 ? -19.163 -11.235 23.606 1.00 94.19 278 VAL A O 1
ATOM 2163 N N . GLY A 1 279 ? -18.990 -9.074 24.145 1.00 95.44 279 GLY A N 1
ATOM 2164 C CA . GLY A 1 279 ? -19.982 -8.629 23.170 1.00 95.44 279 GLY A CA 1
ATOM 2165 C C . GLY A 1 279 ? -19.796 -7.187 22.719 1.00 95.44 279 GLY A C 1
ATOM 2166 O O . GLY A 1 279 ? -19.281 -6.351 23.457 1.00 95.44 279 GLY A O 1
ATOM 2167 N N . LEU A 1 280 ? -20.251 -6.864 21.506 1.00 96.62 280 LEU A N 1
ATOM 2168 C CA . LEU A 1 280 ? -20.244 -5.495 20.975 1.00 96.62 280 LEU A CA 1
ATOM 2169 C C . LEU A 1 280 ? -21.641 -5.075 20.518 1.00 96.62 280 LEU A C 1
ATOM 2171 O O . LEU A 1 280 ? -22.335 -5.822 19.834 1.00 96.62 280 LEU A O 1
ATOM 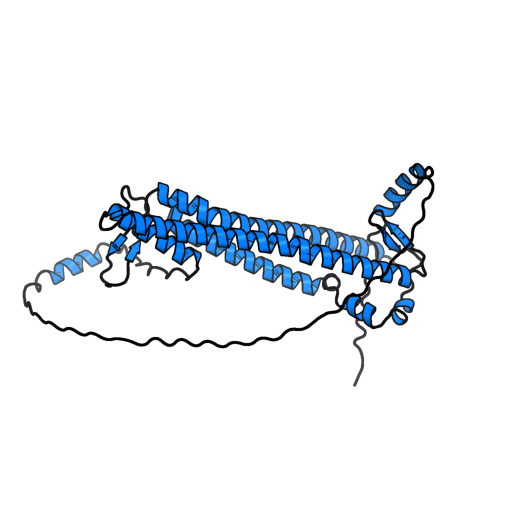2175 N N . THR A 1 281 ? -22.037 -3.839 20.818 1.00 96.62 281 THR A N 1
ATOM 2176 C CA . THR A 1 281 ? -23.291 -3.284 20.284 1.00 96.62 281 THR A CA 1
ATOM 2177 C C . THR A 1 281 ? -23.189 -3.075 18.765 1.00 96.62 281 THR A C 1
ATOM 2179 O O . THR A 1 281 ? -22.131 -2.721 18.233 1.00 96.62 281 THR A O 1
ATOM 2182 N N . LEU A 1 282 ? -24.301 -3.257 18.045 1.00 96.94 282 LEU A N 1
ATOM 2183 C CA . LEU A 1 282 ? -24.371 -3.067 16.590 1.00 96.94 282 LEU A CA 1
ATOM 2184 C C . LEU A 1 282 ? -23.825 -1.706 16.091 1.00 96.94 282 LEU A C 1
ATOM 2186 O O . LEU A 1 282 ? -23.035 -1.713 15.144 1.00 96.94 282 LEU A O 1
ATOM 2190 N N . PRO A 1 283 ? -24.165 -0.541 16.690 1.00 95.81 283 PRO A N 1
ATOM 2191 C CA . PRO A 1 283 ? -23.623 0.738 16.225 1.00 95.81 283 PRO A CA 1
ATOM 2192 C C . PRO A 1 283 ? -22.102 0.824 16.385 1.00 95.81 283 PRO A C 1
ATOM 2194 O O . PRO A 1 283 ? -21.429 1.395 15.531 1.00 95.81 283 PRO A O 1
ATOM 2197 N N . VAL A 1 284 ? -21.536 0.224 17.435 1.00 94.19 284 VAL A N 1
ATOM 2198 C CA . VAL A 1 284 ? -20.082 0.212 17.647 1.00 94.19 284 VAL A CA 1
ATOM 2199 C C . VAL A 1 284 ? -19.394 -0.665 16.606 1.00 94.19 284 VAL A C 1
ATOM 2201 O O . VAL A 1 284 ? -18.393 -0.238 16.030 1.00 94.19 284 VAL A O 1
ATOM 2204 N N . LYS A 1 285 ? -19.969 -1.831 16.278 1.00 96.19 285 LYS A N 1
ATOM 2205 C CA . LYS A 1 285 ? -19.496 -2.655 15.155 1.00 96.19 285 LYS A CA 1
ATOM 2206 C C . LYS A 1 285 ? -19.507 -1.880 13.840 1.00 96.19 285 LYS A C 1
ATOM 2208 O O . LYS A 1 285 ? -18.532 -1.936 13.098 1.00 96.19 285 LYS A O 1
ATOM 2213 N N . ALA A 1 286 ? -20.570 -1.120 13.572 1.00 95.69 286 ALA A N 1
ATOM 2214 C CA . ALA A 1 286 ? -20.667 -0.299 12.369 1.00 95.69 286 ALA A CA 1
ATOM 2215 C C . ALA A 1 286 ? -19.589 0.797 12.329 1.00 95.69 286 ALA A C 1
ATOM 2217 O O . ALA A 1 286 ? -18.959 0.987 11.293 1.00 95.69 286 ALA A O 1
ATOM 2218 N N . VAL A 1 287 ? -19.321 1.475 13.451 1.00 92.19 287 VAL A N 1
ATOM 2219 C CA . VAL A 1 287 ? -18.264 2.499 13.541 1.00 92.19 287 VAL A CA 1
ATOM 2220 C C . VAL A 1 287 ? -16.877 1.888 13.329 1.00 92.19 287 VAL A C 1
ATOM 2222 O O . VAL A 1 287 ? -16.107 2.406 12.524 1.00 92.19 287 VAL A O 1
ATOM 2225 N N . ILE A 1 288 ? -16.556 0.774 13.994 1.00 92.81 288 ILE A N 1
ATOM 2226 C CA . ILE A 1 288 ? -15.266 0.087 13.817 1.00 92.81 288 ILE A CA 1
ATOM 2227 C C . ILE A 1 288 ? -15.125 -0.415 12.373 1.00 92.81 288 ILE A C 1
ATOM 2229 O O . ILE A 1 288 ? -14.100 -0.186 11.728 1.00 92.81 288 ILE A O 1
ATOM 2233 N N . GLY A 1 289 ? -16.176 -1.035 11.835 1.00 94.38 289 GLY A N 1
ATOM 2234 C CA . GLY A 1 289 ? -16.228 -1.502 10.455 1.00 94.38 289 GLY A CA 1
ATOM 2235 C C . GLY A 1 289 ? -15.983 -0.380 9.449 1.00 94.38 289 GLY A C 1
ATOM 2236 O O . GLY A 1 289 ? -15.132 -0.514 8.576 1.00 94.38 289 GLY A O 1
ATOM 2237 N N . LEU A 1 290 ? -16.678 0.748 9.599 1.00 93.50 290 LEU A N 1
ATOM 2238 C CA . LEU A 1 290 ? -16.636 1.859 8.651 1.00 93.50 290 LEU A CA 1
ATOM 2239 C C . LEU A 1 290 ? -15.353 2.695 8.747 1.00 93.50 290 LEU A C 1
ATOM 2241 O O . LEU A 1 290 ? -14.805 3.079 7.717 1.00 93.50 290 LEU A O 1
ATOM 2245 N N . PHE A 1 291 ? -14.877 3.000 9.957 1.00 90.00 291 PHE A N 1
ATOM 2246 C CA . PHE A 1 291 ? -13.763 3.936 10.156 1.00 90.00 291 PHE A CA 1
ATOM 2247 C C . PHE A 1 291 ? -12.400 3.261 10.311 1.00 90.00 291 PHE A C 1
ATOM 2249 O O . PHE A 1 291 ? -11.382 3.907 10.066 1.00 90.00 291 PHE A O 1
ATOM 2256 N N . VAL A 1 292 ? -12.356 1.988 10.710 1.00 90.94 292 VAL A N 1
ATOM 2257 C CA . VAL A 1 292 ? -11.094 1.275 10.965 1.00 90.94 292 VAL A CA 1
ATOM 2258 C C . VAL A 1 292 ? -10.872 0.169 9.939 1.00 90.94 292 VAL A C 1
ATOM 2260 O O . VAL A 1 292 ? -9.826 0.138 9.291 1.00 90.94 292 VAL A O 1
ATOM 2263 N N . LEU A 1 293 ? -11.845 -0.727 9.756 1.00 93.06 293 LEU A N 1
ATOM 2264 C CA . LEU A 1 293 ? -11.664 -1.905 8.901 1.00 93.06 293 LEU A CA 1
ATOM 2265 C C . LEU A 1 293 ? -11.786 -1.567 7.410 1.00 93.06 293 LEU A C 1
ATOM 2267 O O . LEU A 1 293 ? -10.912 -1.939 6.630 1.00 93.06 293 LEU A O 1
ATOM 2271 N N . LEU A 1 294 ? -12.822 -0.826 7.005 1.00 93.31 294 LEU A N 1
ATOM 2272 C CA . LEU A 1 294 ? -13.080 -0.498 5.601 1.00 93.31 294 LEU A CA 1
ATOM 2273 C C . LEU A 1 294 ? -11.898 0.226 4.933 1.00 93.31 294 LEU A C 1
ATOM 2275 O O . LEU A 1 294 ? -11.482 -0.217 3.863 1.00 93.31 294 LEU A O 1
ATOM 2279 N N . PRO A 1 295 ? -11.288 1.273 5.523 1.00 90.62 295 PRO A N 1
ATOM 2280 C CA . PRO A 1 295 ? -10.147 1.933 4.898 1.00 90.62 295 PRO A CA 1
ATOM 2281 C C . PRO A 1 295 ? -8.946 0.995 4.731 1.00 90.62 295 PRO A C 1
ATOM 2283 O O . PRO A 1 295 ? -8.270 1.049 3.705 1.00 90.62 295 PRO A O 1
ATOM 2286 N N . ARG A 1 296 ? -8.707 0.088 5.692 1.00 91.12 296 ARG A N 1
ATOM 2287 C CA . ARG A 1 296 ? -7.651 -0.933 5.579 1.00 91.12 296 ARG A CA 1
ATOM 2288 C C . ARG A 1 296 ? -7.928 -1.908 4.438 1.00 91.12 296 ARG A C 1
ATOM 2290 O O . ARG A 1 296 ? -7.017 -2.188 3.662 1.00 91.12 296 ARG A O 1
ATOM 2297 N N . TYR A 1 297 ? -9.173 -2.364 4.287 1.00 94.38 297 TYR A N 1
ATOM 2298 C CA . TYR A 1 297 ? -9.570 -3.177 3.134 1.00 94.38 297 TYR A CA 1
ATOM 2299 C C . TYR A 1 297 ? -9.343 -2.447 1.820 1.00 94.38 297 TYR A C 1
ATOM 2301 O O . TYR A 1 297 ? -8.784 -3.032 0.901 1.00 94.38 297 TYR A O 1
ATOM 2309 N N . LEU A 1 298 ? -9.738 -1.176 1.727 1.00 92.00 298 LEU A N 1
ATOM 2310 C CA . LEU A 1 298 ? -9.562 -0.399 0.503 1.00 92.00 298 LEU A CA 1
ATOM 2311 C C . LEU A 1 298 ? -8.087 -0.299 0.110 1.00 92.00 298 LEU A C 1
ATOM 2313 O O . LEU A 1 298 ? -7.768 -0.486 -1.062 1.00 92.00 298 LEU A O 1
ATOM 2317 N N . VAL A 1 299 ? -7.183 -0.071 1.067 1.00 90.81 299 VAL A N 1
ATOM 2318 C CA . VAL A 1 299 ? -5.736 -0.048 0.802 1.00 90.81 299 VAL A CA 1
ATOM 2319 C C . VAL A 1 299 ? -5.236 -1.423 0.353 1.00 90.81 299 VAL A C 1
ATOM 2321 O O . VAL A 1 299 ? -4.589 -1.517 -0.688 1.00 90.81 299 VAL A O 1
ATOM 2324 N N . ALA A 1 300 ? -5.567 -2.493 1.081 1.00 91.62 300 ALA A N 1
ATOM 2325 C CA . ALA A 1 300 ? -5.126 -3.849 0.746 1.00 91.62 300 ALA A CA 1
ATOM 2326 C C . ALA A 1 300 ? -5.636 -4.302 -0.634 1.00 91.62 300 ALA A C 1
ATOM 2328 O O . ALA A 1 300 ? -4.862 -4.787 -1.459 1.00 91.62 300 ALA A O 1
ATOM 2329 N N . VAL A 1 301 ? -6.919 -4.073 -0.921 1.00 93.12 301 VAL A N 1
ATOM 2330 C CA . VAL A 1 301 ? -7.534 -4.380 -2.219 1.00 93.12 301 VAL A CA 1
ATOM 2331 C C . VAL A 1 301 ? -6.911 -3.535 -3.326 1.00 93.12 301 VAL A C 1
ATOM 2333 O O . VAL A 1 301 ? -6.604 -4.073 -4.384 1.00 93.12 301 VAL A O 1
ATOM 2336 N N . SER A 1 302 ? -6.654 -2.244 -3.093 1.00 90.56 302 SER A N 1
ATOM 2337 C CA . SER A 1 302 ? -5.996 -1.383 -4.087 1.00 90.56 302 SER A CA 1
ATOM 2338 C C . SER A 1 302 ? -4.588 -1.875 -4.431 1.00 90.56 302 SER A C 1
ATOM 2340 O O . SER A 1 302 ? -4.215 -1.880 -5.603 1.00 90.56 302 SER A O 1
ATOM 2342 N N . LEU A 1 303 ? -3.819 -2.337 -3.438 1.00 90.50 303 LEU A N 1
ATOM 2343 C CA . LEU A 1 303 ? -2.491 -2.919 -3.659 1.00 90.50 303 LEU A CA 1
ATOM 2344 C C . LEU A 1 303 ? -2.564 -4.228 -4.457 1.00 90.50 303 LEU A C 1
ATOM 2346 O O . LEU A 1 303 ? -1.774 -4.422 -5.378 1.00 90.50 303 LEU A O 1
ATOM 2350 N N . ILE A 1 304 ? -3.535 -5.096 -4.160 1.00 93.31 304 ILE A N 1
ATOM 2351 C CA . ILE A 1 304 ? -3.748 -6.341 -4.913 1.00 93.31 304 ILE A CA 1
ATOM 2352 C C . ILE A 1 304 ? -4.194 -6.045 -6.349 1.00 93.31 304 ILE A C 1
ATOM 2354 O O 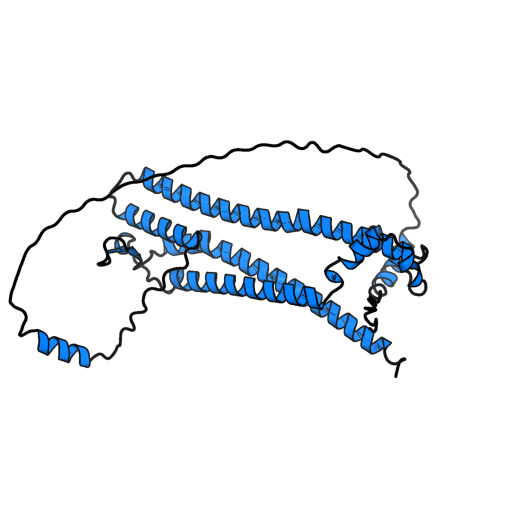. ILE A 1 304 ? -3.694 -6.670 -7.279 1.00 93.31 304 ILE A O 1
ATOM 2358 N N . LEU A 1 305 ? -5.091 -5.080 -6.562 1.00 92.75 305 LEU A N 1
ATOM 2359 C CA . LEU A 1 305 ? -5.519 -4.679 -7.905 1.00 92.75 305 LEU A CA 1
ATOM 2360 C C . LEU A 1 305 ? -4.354 -4.120 -8.727 1.00 92.75 305 LEU A C 1
ATOM 2362 O O . LEU A 1 305 ? -4.213 -4.474 -9.896 1.00 92.75 305 LEU A O 1
ATOM 2366 N N . LEU A 1 306 ? -3.494 -3.300 -8.114 1.00 89.88 306 LEU A N 1
ATOM 2367 C CA . LEU A 1 306 ? -2.268 -2.810 -8.747 1.00 89.88 306 LEU A CA 1
ATOM 2368 C C . LEU A 1 306 ? -1.360 -3.975 -9.152 1.00 89.88 306 LEU A C 1
ATOM 2370 O O . LEU A 1 306 ? -0.832 -3.993 -10.262 1.00 89.88 306 LEU A O 1
ATOM 2374 N N . LEU A 1 307 ? -1.226 -4.973 -8.282 1.00 91.62 307 LEU A N 1
ATOM 2375 C CA . LEU A 1 307 ? -0.428 -6.164 -8.539 1.00 91.62 307 LEU A CA 1
ATOM 2376 C C . LEU A 1 307 ? -1.000 -7.019 -9.676 1.00 91.62 307 LEU A C 1
ATOM 2378 O O . LEU A 1 307 ? -0.255 -7.422 -10.564 1.00 91.62 307 LEU A O 1
ATOM 2382 N N . VAL A 1 308 ? -2.315 -7.246 -9.703 1.00 92.94 308 VAL A N 1
ATOM 2383 C CA . VAL A 1 308 ? -2.991 -7.963 -10.798 1.00 92.94 308 VAL A CA 1
ATOM 2384 C C . VAL A 1 308 ? -2.811 -7.221 -12.119 1.00 92.94 308 VAL A C 1
ATOM 2386 O O . VAL A 1 308 ? -2.482 -7.844 -13.126 1.00 92.94 308 VAL A O 1
ATOM 2389 N N . TYR A 1 309 ? -2.970 -5.896 -12.114 1.00 92.50 309 TYR A N 1
ATOM 2390 C CA . TYR A 1 309 ? -2.730 -5.065 -13.291 1.00 92.50 309 TYR A CA 1
ATOM 2391 C C . TYR A 1 309 ? -1.284 -5.198 -13.785 1.00 92.50 309 TYR A C 1
ATOM 2393 O O . TYR A 1 309 ? -1.052 -5.387 -14.979 1.00 92.50 309 TYR A O 1
ATOM 2401 N N . PHE A 1 310 ? -0.315 -5.173 -12.866 1.00 88.94 310 PHE A N 1
ATOM 2402 C CA . PHE A 1 310 ? 1.094 -5.348 -13.197 1.00 88.94 310 PHE A CA 1
ATOM 2403 C C . PHE A 1 310 ? 1.379 -6.737 -13.779 1.00 88.94 310 PHE A C 1
ATOM 2405 O O . PHE A 1 310 ? 2.034 -6.837 -14.813 1.00 88.94 310 PHE A O 1
ATOM 2412 N N . ILE A 1 311 ? 0.874 -7.805 -13.151 1.00 90.19 311 ILE A N 1
ATOM 2413 C CA . ILE A 1 311 ? 1.051 -9.182 -13.632 1.00 90.19 311 ILE A CA 1
ATOM 2414 C C . ILE A 1 311 ? 0.429 -9.343 -15.015 1.00 90.19 311 ILE A C 1
ATOM 2416 O O . ILE A 1 311 ? 1.086 -9.867 -15.906 1.00 90.19 311 ILE A O 1
ATOM 2420 N N . PHE A 1 312 ? -0.797 -8.861 -15.222 1.00 92.56 312 PHE A N 1
ATOM 2421 C CA . PHE A 1 312 ? -1.463 -8.936 -16.520 1.00 92.56 312 PHE A CA 1
ATOM 2422 C C . PHE A 1 312 ? -0.645 -8.231 -17.606 1.00 92.56 312 PHE A C 1
ATOM 2424 O O . PHE A 1 312 ? -0.349 -8.825 -18.643 1.00 92.56 312 PHE A O 1
ATOM 2431 N N . TYR A 1 313 ? -0.218 -6.995 -17.342 1.00 89.38 313 TYR A N 1
ATOM 2432 C CA . TYR A 1 313 ? 0.624 -6.230 -18.258 1.00 89.38 313 TYR A CA 1
ATOM 2433 C C . TYR A 1 313 ? 1.939 -6.962 -18.564 1.00 89.38 313 TYR A C 1
ATOM 2435 O O . TYR A 1 313 ? 2.347 -7.075 -19.720 1.00 89.38 313 TYR A O 1
ATOM 2443 N N . PHE A 1 314 ? 2.567 -7.533 -17.538 1.00 86.94 314 PHE A N 1
ATOM 2444 C CA . PHE A 1 314 ? 3.792 -8.309 -17.670 1.00 86.94 314 PHE A CA 1
ATOM 2445 C C . PHE A 1 314 ? 3.594 -9.585 -18.503 1.00 86.94 314 PHE A C 1
ATOM 2447 O O . PHE A 1 314 ? 4.385 -9.863 -19.401 1.00 86.94 314 PHE A O 1
ATOM 2454 N N . THR A 1 315 ? 2.516 -10.340 -18.273 1.00 87.88 315 THR A N 1
ATOM 2455 C CA . THR A 1 315 ? 2.175 -11.541 -19.050 1.00 87.88 315 THR A CA 1
ATOM 2456 C C . THR A 1 315 ? 1.910 -11.211 -20.518 1.00 87.88 315 THR A C 1
ATOM 2458 O O . THR A 1 315 ? 2.376 -11.938 -21.397 1.00 87.88 315 THR A O 1
ATOM 2461 N N . VAL A 1 316 ? 1.211 -10.110 -20.810 1.00 91.12 316 VAL A N 1
ATOM 2462 C CA . VAL A 1 316 ? 0.974 -9.650 -22.190 1.00 91.12 316 VAL A CA 1
ATOM 2463 C C . VAL A 1 316 ? 2.298 -9.330 -22.887 1.00 91.12 316 VAL A C 1
ATOM 2465 O O . VAL A 1 316 ? 2.532 -9.791 -24.001 1.00 91.12 316 VAL A O 1
ATOM 2468 N N . ILE A 1 317 ? 3.206 -8.624 -22.213 1.00 87.31 317 ILE A N 1
ATOM 2469 C CA . ILE A 1 317 ? 4.531 -8.321 -22.764 1.00 87.31 317 ILE A CA 1
ATOM 2470 C C . ILE A 1 317 ? 5.336 -9.603 -23.009 1.00 87.31 317 ILE A C 1
ATOM 2472 O O . ILE A 1 317 ? 5.837 -9.816 -24.112 1.00 87.31 317 ILE A O 1
ATOM 2476 N N . CYS A 1 318 ? 5.443 -10.485 -22.012 1.00 84.88 318 CYS A N 1
ATOM 2477 C CA . CYS A 1 318 ? 6.214 -11.721 -22.141 1.00 84.88 318 CYS A CA 1
ATOM 2478 C C . CYS A 1 318 ? 5.656 -12.655 -23.219 1.00 84.88 318 CYS A C 1
ATOM 2480 O O . CYS A 1 318 ? 6.431 -13.250 -23.964 1.00 84.88 318 CYS A O 1
ATOM 2482 N N . SER A 1 319 ? 4.331 -12.779 -23.329 1.00 88.56 319 SER A N 1
ATOM 2483 C CA . SER A 1 319 ? 3.706 -13.588 -24.382 1.00 88.56 319 SER A CA 1
ATOM 2484 C C . SER A 1 319 ? 3.966 -13.016 -25.776 1.00 88.56 319 SER A C 1
ATOM 2486 O O . SER A 1 319 ? 4.277 -13.788 -26.681 1.00 88.56 319 SER A O 1
ATOM 2488 N N . GLY A 1 320 ? 3.948 -11.688 -25.936 1.00 86.94 320 GLY A N 1
ATOM 2489 C CA . GLY A 1 320 ? 4.364 -11.020 -27.171 1.00 86.94 320 GLY A CA 1
ATOM 2490 C C . GLY A 1 320 ? 5.810 -11.346 -27.552 1.00 86.94 320 GLY A C 1
ATOM 2491 O O . GLY A 1 320 ? 6.066 -11.765 -28.679 1.00 86.94 320 GLY A O 1
ATOM 2492 N N . PHE A 1 321 ? 6.743 -11.257 -26.599 1.00 84.62 321 PHE A N 1
ATOM 2493 C CA . PHE A 1 321 ? 8.147 -11.612 -26.835 1.00 84.62 321 PHE A CA 1
ATOM 2494 C C . PHE A 1 321 ? 8.342 -13.086 -27.202 1.00 84.62 321 PHE A C 1
ATOM 2496 O O . PHE A 1 321 ? 9.098 -13.384 -28.122 1.00 84.62 321 PHE A O 1
ATOM 2503 N N . ILE A 1 322 ? 7.656 -14.011 -26.524 1.00 86.94 322 ILE A N 1
ATOM 2504 C CA . ILE A 1 322 ? 7.729 -15.445 -26.849 1.00 86.94 322 ILE A CA 1
ATOM 2505 C C . ILE A 1 322 ? 7.182 -15.697 -28.256 1.00 86.94 322 ILE A C 1
ATOM 2507 O O . ILE A 1 322 ? 7.798 -16.424 -29.030 1.00 86.94 322 ILE A O 1
ATOM 2511 N N . TYR A 1 323 ? 6.055 -15.077 -28.607 1.00 90.00 323 TYR A N 1
ATOM 2512 C CA . TYR A 1 323 ? 5.446 -15.224 -29.925 1.00 90.00 323 TYR A CA 1
ATOM 2513 C C . TYR A 1 323 ? 6.361 -14.695 -31.042 1.00 90.00 323 TYR A C 1
ATOM 2515 O O . TYR A 1 323 ? 6.579 -15.390 -32.033 1.00 90.00 323 TYR A O 1
ATOM 2523 N N . ILE A 1 324 ? 6.963 -13.515 -30.852 1.00 85.19 324 ILE A N 1
ATOM 2524 C CA . ILE A 1 324 ? 7.935 -12.929 -31.790 1.00 85.19 324 ILE A CA 1
ATOM 2525 C C . ILE A 1 324 ? 9.181 -13.814 -31.908 1.00 85.19 324 ILE A C 1
ATOM 2527 O O . ILE A 1 324 ? 9.597 -14.132 -33.019 1.00 85.19 324 ILE A O 1
ATOM 2531 N N . ALA A 1 325 ? 9.741 -14.282 -30.788 1.00 84.56 325 ALA A N 1
ATOM 2532 C CA . ALA A 1 325 ? 10.905 -15.166 -30.796 1.00 84.56 325 ALA A CA 1
ATOM 2533 C C . ALA A 1 325 ? 10.628 -16.472 -31.557 1.00 84.56 325 ALA A C 1
ATOM 2535 O O . ALA A 1 325 ? 11.454 -16.901 -32.356 1.00 84.56 325 ALA A O 1
ATOM 2536 N N . VAL A 1 326 ? 9.450 -17.077 -31.372 1.00 87.94 326 VAL A N 1
ATOM 2537 C CA . VAL A 1 326 ? 9.040 -18.285 -32.106 1.00 87.94 326 VAL A CA 1
ATOM 2538 C C . VAL A 1 326 ? 8.890 -18.010 -33.608 1.00 87.94 326 VAL A C 1
ATOM 2540 O O . VAL A 1 326 ? 9.298 -18.842 -34.415 1.00 87.94 326 VAL A O 1
ATOM 2543 N N . ILE A 1 327 ? 8.361 -16.846 -34.000 1.00 88.19 327 ILE A N 1
ATOM 2544 C CA . ILE A 1 327 ? 8.190 -16.459 -35.413 1.00 88.19 327 ILE A CA 1
ATOM 2545 C C . ILE A 1 327 ? 9.508 -16.079 -36.095 1.00 88.19 327 ILE A C 1
ATOM 2547 O O . ILE A 1 327 ? 9.643 -16.308 -37.295 1.00 88.19 327 ILE A O 1
ATOM 2551 N N . LEU A 1 328 ? 10.471 -15.508 -35.368 1.00 79.75 328 LEU A N 1
ATOM 2552 C CA . LEU A 1 328 ? 11.778 -15.100 -35.904 1.00 79.75 328 LEU A CA 1
ATOM 2553 C C . LEU A 1 328 ? 12.834 -16.213 -35.863 1.00 79.75 328 LEU A C 1
ATOM 2555 O O . LEU A 1 328 ? 13.814 -16.156 -36.603 1.00 79.75 328 LEU A O 1
ATOM 2559 N N . SER A 1 329 ? 12.615 -17.274 -35.081 1.00 81.12 329 SER A N 1
ATOM 2560 C CA . SER A 1 329 ? 13.513 -18.433 -35.022 1.00 81.12 329 SER A CA 1
ATOM 2561 C C . SER A 1 329 ? 13.418 -19.487 -36.158 1.00 81.12 329 SER A C 1
ATOM 2563 O O . SER A 1 329 ? 14.291 -20.355 -36.181 1.00 81.12 329 SER A O 1
ATOM 2565 N N . PRO A 1 330 ? 12.501 -19.466 -37.158 1.00 68.31 330 PRO A N 1
ATOM 2566 C CA . PRO A 1 330 ? 12.468 -20.507 -38.188 1.00 68.31 330 PRO A CA 1
ATOM 2567 C C . PRO A 1 330 ? 13.637 -20.431 -39.187 1.00 68.31 330 PRO A C 1
ATOM 2569 O O . PRO A 1 330 ? 13.722 -21.274 -40.070 1.00 68.31 330 PRO A O 1
ATOM 2572 N N . GLN A 1 331 ? 14.537 -19.448 -39.064 1.00 59.41 331 GLN A N 1
ATOM 2573 C CA . GLN A 1 331 ? 15.736 -19.299 -39.904 1.00 59.41 331 GLN A CA 1
ATOM 2574 C C . GLN A 1 331 ? 17.022 -19.859 -39.257 1.00 59.41 331 GLN A C 1
ATOM 2576 O O . GLN A 1 331 ? 18.079 -19.804 -39.879 1.00 59.41 331 GLN A O 1
ATOM 2581 N N . CYS A 1 332 ? 16.958 -20.396 -38.030 1.00 47.75 332 CYS A N 1
ATOM 2582 C CA . CYS A 1 332 ? 18.119 -20.948 -37.309 1.00 47.75 332 CYS A CA 1
ATOM 2583 C C . CYS A 1 332 ? 18.002 -22.454 -36.994 1.00 47.75 332 CYS A C 1
ATOM 2585 O O . CYS A 1 332 ? 18.677 -22.931 -36.079 1.00 47.75 332 CYS A O 1
ATOM 2587 N N . ILE A 1 333 ? 17.160 -23.193 -37.726 1.00 42.59 333 ILE A N 1
ATOM 2588 C CA . ILE A 1 333 ? 17.093 -24.666 -37.685 1.00 42.59 333 ILE A CA 1
ATOM 2589 C C . ILE A 1 333 ? 17.578 -25.233 -39.013 1.00 42.59 333 ILE A C 1
ATOM 2591 O O . ILE A 1 333 ? 17.105 -24.734 -40.059 1.00 42.59 333 ILE A O 1
#

Organism: Polarella glacialis (NCBI:txid89957)

Radius of gyration: 33.97 Å; chains: 1; bounding box: 70×69×100 Å